Protein AF-0000000075629561 (afdb_homodimer)

Foldseek 3Di:
DDKDKDKDKDFDDDQKFKDFCQVVVLVVLVVVPFAWFKKKKFFPDLLKAKDKFAPDPVVRVVVRVVLCVVQVLPDPDPCVVVPSQSSSNVSCVVRHGMDMFIHHRSDTPDDPRITMMIIRNGDRDMTMMMMMTDHD/DDKDKDKDKDFDDDQKFKDFCQVVVLVVLVVVPFAWWKKKKFFPDLLKAKDKFAPDPVVRVVVSVVLCVVQVLPDPDPCCVVPSRSSSNVSCVVRHGMDMFIHHRSDTPDDDRITMMIIRNGDRDIGMMMMMIDHD

Secondary structure (DSSP, 8-state):
-EEEEEEEEEE--SSSEEEE-HHHHHHHHHHHT--SEEEEEE---SSEEEEEEE--HHHHHHHHHHHHHHH-TTS--GGGGT-TTHHHHHHHHHH-SEEEEEEETTEE---TTEEEEEEESS-S-EEEEEEEEEE-/-EEEEEEEEEE--SSSEEEE-HHHHHHHHHHHT--SEEEEEE---SSEEEEEEE--HHHHHHHHHHHHHHH-TTS--GGGGT-TTHHHHHHHHHH-SEEEEEEETTEE---TTEEEEEEESS-S-EEEEEEEEEE-

InterPro domains:
  IPR001602 UPF0047 protein YjbQ-like [PF01894] (20-130)
  IPR001602 UPF0047 protein YjbQ-like [PIRSF004681] (4-135)
  IPR001602 UPF0047 protein YjbQ-like [PS01314] (98-116)
  IPR001602 UPF0047 protein YjbQ-like [PTHR30615] (9-125)
  IPR001602 UPF0047 protein YjbQ-like [TIGR00149] (8-135)
  IPR035917 YjbQ-like superfamily [G3DSA:2.60.120.460] (1-136)
  IPR035917 YjbQ-like superfamily [SSF111038] (1-133)

Radius of gyration: 18.56 Å; Cα contacts (8 Å, |Δi|>4): 640; chains: 2; bounding box: 45×51×41 Å

Solvent-accessible surface area (backbone atoms only — not comparable to full-atom values): 14037 Å² total; per-residue (Å²): 116,47,78,48,76,51,72,50,76,47,79,51,84,38,39,63,41,65,43,79,46,41,66,62,54,52,55,52,48,64,73,70,65,42,33,39,36,39,34,38,46,35,32,91,47,68,35,27,24,35,41,66,28,54,84,44,72,44,43,40,51,35,53,48,50,50,48,45,68,73,38,34,68,87,49,95,48,72,56,41,79,80,40,84,50,45,24,14,38,50,43,16,69,56,45,22,34,50,49,73,43,50,26,52,83,53,33,75,63,61,24,95,60,44,35,40,32,40,37,39,40,67,36,55,44,82,42,59,38,38,37,39,37,42,26,73,117,47,71,48,76,51,70,50,77,46,78,50,84,39,39,64,41,68,43,79,45,41,68,63,54,52,54,52,47,63,74,69,65,44,34,45,35,40,34,37,45,34,32,48,46,37,34,27,24,34,47,77,40,60,84,44,71,69,57,41,52,48,53,47,50,51,49,46,69,71,40,35,72,86,49,95,45,57,27,40,80,81,41,84,50,43,24,15,37,51,45,15,42,50,64,23,35,45,49,77,42,49,26,53,83,54,32,75,71,60,57,93,59,48,34,40,31,40,38,40,39,66,34,56,43,81,41,61,40,39,37,39,37,44,28,72

Organism: Aeropyrum pernix (strain ATCC 700893 / DSM 11879 / JCM 9820 / NBRC 100138 / K1) (NCBI:txid272557)

Sequence (272 aa):
MKVETGSFTVKTERRLQVLDVTGKVEEWLSTVGGVNGLLVVYVPHTTAAVAVNEAEPRLMEDIVEFIRELTKPGGPWKHNLVDVNAHAHLGNTIIGDSRVIPVVGGRLSLGTWQRILFVEMDGPRERTVNLLYLGEMKVETGSFTVKTERRLQVLDVTGKVEEWLSTVGGVNGLLVVYVPHTTAAVAVNEAEPRLMEDIVEFIRELTKPGGPWKHNLVDVNAHAHLGNTIIGDSRVIPVVGGRLSLGTWQRILFVEMDGPRERTVNLLYLGE

pLDDT: mean 97.52, std 1.98, range [83.44, 98.94]

Structure (mmCIF, N/CA/C/O backbone):
data_AF-0000000075629561-model_v1
#
loop_
_entity.id
_entity.type
_entity.pdbx_description
1 polymer 'YjbQ family protein'
#
loop_
_atom_site.group_PDB
_atom_site.id
_atom_site.type_symbol
_atom_site.label_atom_id
_atom_site.label_alt_id
_atom_site.label_comp_id
_atom_site.label_asym_id
_atom_site.label_entity_id
_atom_site.label_seq_id
_atom_site.pdbx_PDB_ins_code
_atom_site.Cartn_x
_atom_site.Cartn_y
_atom_site.Cartn_z
_atom_site.occupancy
_atom_site.B_iso_or_equiv
_atom_site.auth_seq_id
_atom_site.auth_comp_id
_atom_site.auth_asym_id
_atom_site.auth_atom_id
_atom_site.pdbx_PDB_model_num
ATOM 1 N N . MET A 1 1 ? -8.461 21.359 12.234 1 84.69 1 MET A N 1
ATOM 2 C CA . MET A 1 1 ? -8.297 20 11.719 1 84.69 1 MET A CA 1
ATOM 3 C C . MET A 1 1 ? -9.539 19.156 12 1 84.69 1 MET A C 1
ATOM 5 O O . MET A 1 1 ? -10.062 19.172 13.109 1 84.69 1 MET A O 1
ATOM 9 N N . LYS A 1 2 ? -10.078 18.641 11.047 1 91.56 2 LYS A N 1
ATOM 10 C CA . LYS A 1 2 ? -11.305 17.891 11.242 1 91.56 2 LYS A CA 1
ATOM 11 C C . LYS A 1 2 ? -11.062 16.391 11.086 1 91.56 2 LYS A C 1
ATOM 13 O O . LYS A 1 2 ? -10.102 15.977 10.438 1 91.56 2 LYS A O 1
ATOM 18 N N . VAL A 1 3 ? -11.93 15.727 11.781 1 96.31 3 VAL A N 1
ATOM 19 C CA . VAL A 1 3 ? -12.023 14.273 11.695 1 96.31 3 VAL A CA 1
ATOM 20 C C . VAL A 1 3 ? -13.43 13.867 11.25 1 96.31 3 VAL A C 1
ATOM 22 O O . VAL A 1 3 ? -14.422 14.258 11.883 1 96.31 3 VAL A O 1
ATOM 25 N N . GLU A 1 4 ? -13.484 13.164 10.109 1 98.19 4 GLU A N 1
ATOM 26 C CA . GLU A 1 4 ? -14.758 12.664 9.594 1 98.19 4 GLU A CA 1
ATOM 27 C C . GLU A 1 4 ? -14.711 11.156 9.359 1 98.19 4 GLU A C 1
ATOM 29 O O . GLU A 1 4 ? -13.703 10.633 8.875 1 98.19 4 GLU A O 1
ATOM 34 N N . THR A 1 5 ? -15.805 10.477 9.664 1 98.56 5 THR A N 1
ATOM 35 C CA . THR A 1 5 ? -15.875 9.039 9.453 1 98.56 5 THR A CA 1
ATOM 36 C C . THR A 1 5 ? -17.062 8.68 8.555 1 98.56 5 THR A C 1
ATOM 38 O O . THR A 1 5 ? -18.062 9.391 8.531 1 98.56 5 THR A O 1
ATOM 41 N N . GLY A 1 6 ? -16.859 7.629 7.754 1 98.5 6 GLY A N 1
ATOM 42 C CA . GLY A 1 6 ? -17.891 7.078 6.887 1 98.5 6 GLY A CA 1
ATOM 43 C C . GLY A 1 6 ? -17.688 5.605 6.578 1 98.5 6 GLY A C 1
ATOM 44 O O . GLY A 1 6 ? -16.781 4.977 7.109 1 98.5 6 GLY A O 1
ATOM 45 N N . SER A 1 7 ? -18.609 5.07 5.816 1 98.69 7 SER A N 1
ATOM 46 C CA . SER A 1 7 ? -18.516 3.672 5.41 1 98.69 7 SER A CA 1
ATOM 47 C C . SER A 1 7 ? -19.391 3.389 4.195 1 98.69 7 SER A C 1
ATOM 49 O O . SER A 1 7 ? -20.266 4.188 3.852 1 98.69 7 SER A O 1
ATOM 51 N N . PHE A 1 8 ? -19.047 2.307 3.541 1 98.69 8 PHE A N 1
ATOM 52 C CA . PHE A 1 8 ? -19.922 1.784 2.494 1 98.69 8 PHE A CA 1
ATOM 53 C C . PHE A 1 8 ? -19.828 0.265 2.418 1 98.69 8 PHE A C 1
ATOM 55 O O . PHE A 1 8 ? -18.938 -0.337 3.02 1 98.69 8 PHE A O 1
ATOM 62 N N . THR A 1 9 ? -20.766 -0.321 1.68 1 98.75 9 THR A N 1
ATOM 63 C CA . THR A 1 9 ? -20.812 -1.771 1.527 1 98.75 9 THR A CA 1
ATOM 64 C C . THR A 1 9 ? -20.266 -2.191 0.167 1 98.75 9 THR A C 1
ATOM 66 O O . THR A 1 9 ? -20.344 -1.428 -0.799 1 98.75 9 THR A O 1
ATOM 69 N N . VAL A 1 10 ? -19.672 -3.346 0.141 1 98.69 10 VAL A N 1
ATOM 70 C CA . VAL A 1 10 ? -19.203 -3.992 -1.079 1 98.69 10 VAL A CA 1
ATOM 71 C C . VAL A 1 10 ? -19.781 -5.402 -1.177 1 98.69 10 VAL A C 1
ATOM 73 O O . VAL A 1 10 ? -19.578 -6.23 -0.287 1 98.69 10 VAL A O 1
ATOM 76 N N . LYS A 1 11 ? -20.5 -5.68 -2.195 1 98.69 11 LYS A N 1
ATOM 77 C CA . LYS A 1 11 ? -21.016 -7.023 -2.439 1 98.69 11 LYS A CA 1
ATOM 78 C C . LYS A 1 11 ? -20.109 -7.793 -3.402 1 98.69 11 LYS A C 1
ATOM 80 O O . LYS A 1 11 ? -19.812 -7.312 -4.496 1 98.69 11 LYS A O 1
ATOM 85 N N . THR A 1 12 ? -19.688 -8.922 -2.943 1 98.69 12 THR A N 1
ATOM 86 C CA . THR A 1 12 ? -18.828 -9.75 -3.791 1 98.69 12 THR A CA 1
ATOM 87 C C . THR A 1 12 ? -19.594 -10.969 -4.297 1 98.69 12 THR A C 1
ATOM 89 O O . THR A 1 12 ? -20.625 -11.336 -3.746 1 98.69 12 THR A O 1
ATOM 92 N N . GLU A 1 13 ? -19.016 -11.648 -5.371 1 98.5 13 GLU A N 1
ATOM 93 C CA . GLU A 1 13 ? -19.75 -12.703 -6.055 1 98.5 13 GLU A CA 1
ATOM 94 C C . GLU A 1 13 ? -18.938 -13.992 -6.137 1 98.5 13 GLU A C 1
ATOM 96 O O . GLU A 1 13 ? -19.469 -15.039 -6.523 1 98.5 13 GLU A O 1
ATOM 101 N N . ARG A 1 14 ? -17.703 -13.953 -5.863 1 98.25 14 ARG A N 1
ATOM 102 C CA . ARG A 1 14 ? -16.781 -15.086 -5.957 1 98.25 14 ARG A CA 1
ATOM 103 C C . ARG A 1 14 ? -15.961 -15.234 -4.68 1 98.25 14 ARG A C 1
ATOM 105 O O . ARG A 1 14 ? -15.844 -14.289 -3.895 1 98.25 14 ARG A O 1
ATOM 112 N N . ARG A 1 15 ? -15.438 -16.422 -4.453 1 97.75 15 ARG A N 1
ATOM 113 C CA . ARG A 1 15 ? -14.641 -16.703 -3.266 1 97.75 15 ARG A CA 1
ATOM 114 C C . ARG A 1 15 ? -13.414 -15.797 -3.203 1 97.75 15 ARG A C 1
ATOM 116 O O . ARG A 1 15 ? -13.102 -15.242 -2.15 1 97.75 15 ARG A O 1
ATOM 123 N N . LEU A 1 16 ? -12.711 -15.773 -4.305 1 98.56 16 LEU A N 1
ATOM 124 C CA . LEU A 1 16 ? -11.609 -14.828 -4.5 1 98.56 16 LEU A CA 1
ATOM 125 C C . LEU A 1 16 ? -11.945 -13.828 -5.602 1 98.56 16 LEU A C 1
ATOM 127 O O . LEU A 1 16 ? -12.266 -14.219 -6.727 1 98.56 16 LEU A O 1
ATOM 131 N N . GLN A 1 17 ? -11.875 -12.539 -5.234 1 98.62 17 GLN A N 1
ATOM 132 C CA . GLN A 1 17 ? -12.289 -11.5 -6.168 1 98.62 17 GLN A CA 1
ATOM 133 C C . GLN A 1 17 ? -11.656 -10.156 -5.816 1 98.62 17 GLN A C 1
ATOM 135 O O . GLN A 1 17 ? -11.555 -9.805 -4.637 1 98.62 17 GLN A O 1
ATOM 140 N N . VAL A 1 18 ? -11.203 -9.422 -6.852 1 98.88 18 VAL A N 1
ATOM 141 C CA . VAL A 1 18 ? -10.703 -8.062 -6.68 1 98.88 18 VAL A CA 1
ATOM 142 C C . VAL A 1 18 ? -11.68 -7.066 -7.305 1 98.88 18 VAL A C 1
ATOM 144 O O . VAL A 1 18 ? -12.125 -7.254 -8.438 1 98.88 18 VAL A O 1
ATOM 147 N N . LEU A 1 19 ? -12.047 -6.02 -6.539 1 98.88 19 LEU A N 1
ATOM 148 C CA . LEU A 1 19 ? -12.992 -5.008 -7.004 1 98.88 19 LEU A CA 1
ATOM 149 C C . LEU A 1 19 ? -12.398 -3.609 -6.863 1 98.88 19 LEU A C 1
ATOM 151 O O . LEU A 1 19 ? -11.773 -3.295 -5.848 1 98.88 19 LEU A O 1
ATOM 155 N N . ASP A 1 20 ? -12.625 -2.793 -7.871 1 98.88 20 ASP A N 1
ATOM 156 C CA . ASP A 1 20 ? -12.258 -1.38 -7.82 1 98.88 20 ASP A CA 1
ATOM 157 C C . ASP A 1 20 ? -13.312 -0.569 -7.07 1 98.88 20 ASP A C 1
ATOM 159 O O . ASP A 1 20 ? -14.445 -0.424 -7.539 1 98.88 20 ASP A O 1
ATOM 163 N N . VAL A 1 21 ? -12.867 0.005 -5.938 1 98.88 21 VAL A N 1
ATOM 164 C CA . VAL A 1 21 ? -13.844 0.733 -5.133 1 98.88 21 VAL A CA 1
ATOM 165 C C . VAL A 1 21 ? -13.469 2.213 -5.082 1 98.88 21 VAL A C 1
ATOM 167 O O . VAL A 1 21 ? -13.953 2.951 -4.219 1 98.88 21 VAL A O 1
ATOM 170 N N . THR A 1 22 ? -12.625 2.65 -5.918 1 98.81 22 THR A N 1
ATOM 171 C CA . THR A 1 22 ? -12.125 4.02 -5.945 1 98.81 22 THR A CA 1
ATOM 172 C C . THR A 1 22 ? -13.281 5.016 -6.027 1 98.81 22 THR A C 1
ATOM 174 O O . THR A 1 22 ? -13.297 6.016 -5.305 1 98.81 22 THR A O 1
ATOM 177 N N . GLY A 1 23 ? -14.195 4.762 -6.906 1 98.69 23 GLY A N 1
ATOM 178 C CA . GLY A 1 23 ? -15.32 5.664 -7.09 1 98.69 23 GLY A CA 1
ATOM 179 C C . GLY A 1 23 ? -16.094 5.906 -5.809 1 98.69 23 GLY A C 1
ATOM 180 O O . GLY A 1 23 ? -16.484 7.043 -5.516 1 98.69 23 GLY A O 1
ATOM 181 N N . LYS A 1 24 ? -16.359 4.859 -5.07 1 98.75 24 LYS A N 1
ATOM 182 C CA . LYS A 1 24 ? -17.094 4.977 -3.814 1 98.75 24 LYS A CA 1
ATOM 183 C C . LYS A 1 24 ? -16.328 5.812 -2.799 1 98.75 24 LYS A C 1
ATOM 185 O O . LYS A 1 24 ? -16.922 6.617 -2.072 1 98.75 24 LYS A O 1
ATOM 190 N N . VAL A 1 25 ? -15.055 5.625 -2.719 1 98.75 25 VAL A N 1
ATOM 191 C CA . VAL A 1 25 ? -14.203 6.375 -1.798 1 98.75 25 VAL A CA 1
ATOM 192 C C . VAL A 1 25 ? -14.219 7.855 -2.172 1 98.75 25 VAL A C 1
ATOM 194 O O . VAL A 1 25 ? -14.375 8.719 -1.308 1 98.75 25 VAL A O 1
ATOM 197 N N . GLU A 1 26 ? -14.047 8.117 -3.48 1 98.5 26 GLU A N 1
ATOM 198 C CA . GLU A 1 26 ? -14.031 9.492 -3.963 1 98.5 26 GLU A CA 1
ATOM 199 C C . GLU A 1 26 ? -15.375 10.18 -3.725 1 98.5 26 GLU A C 1
ATOM 201 O O . GLU A 1 26 ? -15.422 11.367 -3.404 1 98.5 26 GLU A O 1
ATOM 206 N N . GLU A 1 27 ? -16.438 9.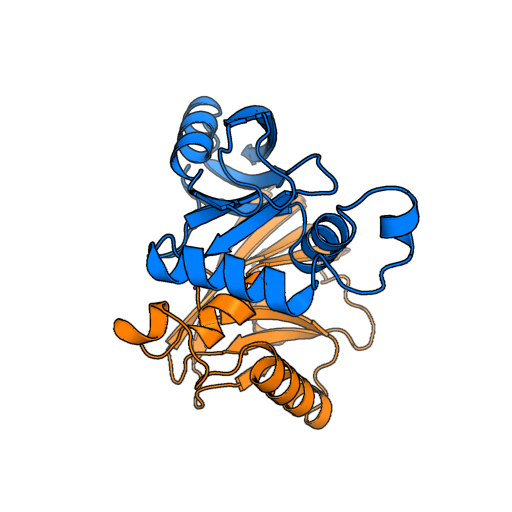461 -3.945 1 98.19 27 GLU A N 1
ATOM 207 C CA . GLU A 1 27 ? -17.766 10 -3.693 1 98.19 27 GLU A CA 1
ATOM 208 C C . GLU A 1 27 ? -17.906 10.453 -2.242 1 98.19 27 GLU A C 1
ATOM 210 O O . GLU A 1 27 ? -18.391 11.555 -1.977 1 98.19 27 GLU A O 1
ATOM 215 N N . TRP A 1 28 ? -17.531 9.656 -1.32 1 98.25 28 TRP A N 1
ATOM 216 C CA . TRP A 1 28 ? -17.625 10.016 0.089 1 98.25 28 TRP A CA 1
ATOM 217 C C . TRP A 1 28 ? -16.734 11.219 0.407 1 98.25 28 TRP A C 1
ATOM 219 O O . TRP A 1 28 ? -17.141 12.133 1.121 1 98.25 28 TRP A O 1
ATOM 229 N N . LEU A 1 29 ? -15.5 11.203 -0.076 1 97.88 29 LEU A N 1
ATOM 230 C CA . LEU A 1 29 ? -14.57 12.297 0.186 1 97.88 29 LEU A CA 1
ATOM 231 C C . LEU A 1 29 ? -15.172 13.633 -0.253 1 97.88 29 LEU A C 1
ATOM 233 O O . LEU A 1 29 ? -14.969 14.648 0.406 1 97.88 29 LEU A O 1
ATOM 237 N N . SER A 1 30 ? -15.859 13.617 -1.347 1 97.25 30 SER A N 1
ATOM 238 C CA . SER A 1 30 ? -16.469 14.828 -1.869 1 97.25 30 SER A CA 1
ATOM 239 C C . SER A 1 30 ? -17.5 15.398 -0.891 1 97.25 30 SER A C 1
ATOM 241 O O . SER A 1 30 ? -17.719 16.609 -0.85 1 97.25 30 SER A O 1
ATOM 243 N N . THR A 1 31 ? -18.109 14.586 -0.071 1 97.38 31 THR A N 1
ATOM 244 C CA . THR A 1 31 ? -19.094 15.031 0.909 1 97.38 31 THR A CA 1
ATOM 245 C C . THR A 1 31 ? -18.391 15.625 2.137 1 97.38 31 THR A C 1
ATOM 247 O O . THR A 1 31 ? -18.984 16.438 2.85 1 97.38 31 THR A O 1
ATOM 250 N N . VAL A 1 32 ? -17.266 15.188 2.447 1 94.94 32 VAL A N 1
ATOM 251 C CA . VAL A 1 32 ? -16.484 15.633 3.604 1 94.94 32 VAL A CA 1
ATOM 252 C C . VAL A 1 32 ? -16.016 17.062 3.391 1 94.94 32 VAL A C 1
ATOM 254 O O . VAL A 1 32 ? -16.016 17.875 4.324 1 94.94 32 VAL A O 1
ATOM 257 N N . GLY A 1 33 ? -15.578 17.359 2.133 1 92.12 33 GLY A N 1
ATOM 258 C CA . GLY A 1 33 ? -15.047 18.672 1.819 1 92.12 33 GLY A CA 1
ATOM 259 C C . GLY A 1 33 ? -13.656 18.906 2.373 1 92.12 33 GLY A C 1
ATOM 260 O O . GLY A 1 33 ? -13.312 20.031 2.744 1 92.12 33 GLY A O 1
ATOM 261 N N . GLY A 1 34 ? -12.969 17.891 2.623 1 90.81 34 GLY A N 1
ATOM 262 C CA . GLY A 1 34 ? -11.594 18.031 3.068 1 90.81 34 GLY A CA 1
ATOM 263 C C . GLY A 1 34 ? -10.664 18.547 1.985 1 90.81 34 GLY A C 1
ATOM 264 O O . GLY A 1 34 ? -10.836 18.234 0.808 1 90.81 34 GLY A O 1
ATOM 265 N N . VAL A 1 35 ? -9.617 19.328 2.406 1 95 35 VAL A N 1
ATOM 266 C CA . VAL A 1 35 ? -8.703 19.938 1.436 1 95 35 VAL A CA 1
ATOM 267 C C . VAL A 1 35 ? -7.355 19.234 1.483 1 95 35 VAL A C 1
ATOM 269 O O . VAL A 1 35 ? -6.98 18.531 0.542 1 95 35 VAL A O 1
ATOM 272 N N . ASN A 1 36 ? -6.609 19.375 2.551 1 97.19 36 ASN A N 1
ATOM 273 C CA . ASN A 1 36 ? -5.348 18.672 2.768 1 97.19 36 ASN A CA 1
ATOM 274 C C . ASN A 1 36 ? -5.398 17.797 4.016 1 97.19 36 ASN A C 1
ATOM 276 O O . ASN A 1 36 ? -5.879 18.234 5.066 1 97.19 36 ASN A O 1
ATOM 280 N N . GLY A 1 37 ? -5.023 16.531 3.863 1 97.56 37 GLY A N 1
ATOM 281 C CA . GLY A 1 37 ? -5.043 15.625 4.992 1 97.56 37 GLY A CA 1
ATOM 282 C C . GLY A 1 37 ? -4.754 14.188 4.602 1 97.56 37 GLY A C 1
ATOM 283 O O . GLY A 1 37 ? -4.031 13.93 3.637 1 97.56 37 GLY A O 1
ATOM 284 N N . LEU A 1 38 ? -5.168 13.312 5.465 1 97.94 38 LEU A N 1
ATOM 285 C CA . LEU A 1 38 ? -5 11.875 5.281 1 97.94 38 LEU A CA 1
ATOM 286 C C . LEU A 1 38 ? -6.352 11.172 5.23 1 97.94 38 LEU A C 1
ATOM 288 O O . LEU A 1 38 ? -7.254 11.5 6 1 97.94 38 LEU A O 1
ATOM 292 N N . LEU A 1 39 ? -6.434 10.266 4.297 1 98.44 39 LEU A N 1
ATOM 293 C CA . LEU A 1 39 ? -7.582 9.367 4.246 1 98.44 39 LEU A CA 1
ATOM 294 C C . LEU A 1 39 ? -7.168 7.938 4.586 1 98.44 39 LEU A C 1
ATOM 296 O O . LEU A 1 39 ? -6.25 7.391 3.965 1 98.44 39 LEU A O 1
ATOM 300 N N . VAL A 1 40 ? -7.77 7.375 5.543 1 98.69 40 VAL A N 1
ATOM 301 C CA . VAL A 1 40 ? -7.594 5.969 5.879 1 98.69 40 VAL A CA 1
ATOM 302 C C . VAL A 1 40 ? -8.734 5.148 5.281 1 98.69 40 VAL A C 1
ATOM 304 O O . VAL A 1 40 ? -9.906 5.438 5.52 1 98.69 40 VAL A O 1
ATOM 307 N N . VAL A 1 41 ? -8.398 4.211 4.453 1 98.81 41 VAL A N 1
ATOM 308 C CA . VAL A 1 41 ? -9.312 3.172 3.998 1 98.81 41 VAL A CA 1
ATOM 309 C C . VAL A 1 41 ? -9.102 1.899 4.812 1 98.81 41 VAL A C 1
ATOM 311 O O . VAL A 1 41 ? -8.008 1.333 4.816 1 98.81 41 VAL A O 1
ATOM 314 N N . TYR A 1 42 ? -10.156 1.429 5.5 1 98.75 42 TYR A N 1
ATOM 315 C CA . TYR A 1 42 ? -10.016 0.336 6.457 1 98.75 42 TYR A CA 1
ATOM 316 C C . TYR A 1 42 ? -11.047 -0.756 6.195 1 98.75 42 TYR A C 1
ATOM 318 O O . TYR A 1 42 ? -12.242 -0.474 6.066 1 98.75 42 TYR A O 1
ATOM 326 N N . VAL A 1 43 ? -10.594 -1.965 6.117 1 98.69 43 VAL A N 1
ATOM 327 C CA . VAL A 1 43 ? -11.438 -3.143 5.922 1 98.69 43 VAL A CA 1
ATOM 328 C C . VAL A 1 43 ? -11.555 -3.918 7.23 1 98.69 43 VAL A C 1
ATOM 330 O O . VAL A 1 43 ? -10.648 -4.68 7.594 1 98.69 43 VAL A O 1
ATOM 333 N N . PRO A 1 44 ? -12.75 -3.811 7.918 1 98.62 44 PRO A N 1
ATOM 334 C CA . PRO A 1 44 ? -12.883 -4.441 9.234 1 98.62 44 PRO A CA 1
ATOM 335 C C . PRO A 1 44 ? -13.234 -5.926 9.141 1 98.62 44 PRO A C 1
ATOM 337 O O . PRO A 1 44 ? -14.164 -6.383 9.805 1 98.62 44 PRO A O 1
ATOM 340 N N . HIS A 1 45 ? -12.5 -6.645 8.391 1 98.56 45 HIS A N 1
ATOM 341 C CA . HIS A 1 45 ? -12.664 -8.078 8.188 1 98.56 45 HIS A CA 1
ATOM 342 C C . HIS A 1 45 ? -11.328 -8.805 8.273 1 98.56 45 HIS A C 1
ATOM 344 O O . HIS A 1 45 ? -10.297 -8.258 7.887 1 98.56 45 HIS A O 1
ATOM 350 N N . THR A 1 46 ? -11.344 -10.055 8.734 1 98.38 46 THR A N 1
ATOM 351 C CA . THR A 1 46 ? -10.117 -10.828 8.875 1 98.38 46 THR A CA 1
ATOM 352 C C . THR A 1 46 ? -9.852 -11.656 7.617 1 98.38 46 THR A C 1
ATOM 354 O O . THR A 1 46 ? -8.781 -12.258 7.477 1 98.38 46 THR A O 1
ATOM 357 N N . THR A 1 47 ? -10.828 -11.68 6.645 1 98.44 47 THR A N 1
ATOM 358 C CA . THR A 1 47 ? -10.68 -12.523 5.465 1 98.44 47 THR A CA 1
ATOM 359 C C . THR A 1 47 ? -10.789 -11.688 4.188 1 98.44 47 THR A C 1
ATOM 361 O O . THR A 1 47 ? -11.07 -12.227 3.115 1 98.44 47 THR A O 1
ATOM 364 N N . ALA A 1 48 ? -10.664 -10.352 4.289 1 98.81 48 ALA A N 1
ATOM 365 C CA . ALA A 1 48 ? -10.57 -9.414 3.176 1 98.81 48 ALA A CA 1
ATOM 366 C C . ALA A 1 48 ? -9.461 -8.391 3.416 1 98.81 48 ALA A C 1
ATOM 368 O O . ALA A 1 48 ? -8.953 -8.273 4.531 1 98.81 48 ALA A O 1
ATOM 369 N N . ALA A 1 49 ? -9.117 -7.754 2.363 1 98.75 49 ALA A N 1
ATOM 370 C CA . ALA A 1 49 ? -8.016 -6.797 2.432 1 98.75 49 ALA A CA 1
ATOM 371 C C . ALA A 1 49 ? -8.242 -5.625 1.48 1 98.75 49 ALA A C 1
ATOM 373 O O . ALA A 1 49 ? -9.273 -5.559 0.807 1 98.75 49 ALA A O 1
ATOM 374 N N . VAL A 1 50 ? -7.344 -4.652 1.495 1 98.81 50 VAL A N 1
ATOM 375 C CA . VAL A 1 50 ? -7.355 -3.508 0.59 1 98.81 50 VAL A CA 1
ATOM 376 C C . VAL A 1 50 ? -5.938 -3.217 0.103 1 98.81 50 VAL A C 1
ATOM 378 O O . VAL A 1 50 ? -4.98 -3.301 0.875 1 98.81 50 VAL A O 1
ATOM 381 N N . ALA A 1 51 ? -5.836 -2.938 -1.166 1 98.69 51 ALA A N 1
ATOM 382 C CA . ALA A 1 51 ? -4.57 -2.584 -1.81 1 98.69 51 ALA A CA 1
ATOM 383 C C . ALA A 1 51 ? -4.75 -1.4 -2.754 1 98.69 51 ALA A C 1
ATOM 385 O O . ALA A 1 51 ? -5.875 -1.056 -3.123 1 98.69 51 ALA A O 1
ATOM 386 N N . VAL A 1 52 ? -3.621 -0.662 -3.053 1 98.75 52 VAL A N 1
ATOM 387 C CA . VAL A 1 52 ? -3.6 0.378 -4.074 1 98.75 52 VAL A CA 1
ATOM 388 C C . VAL A 1 52 ? -2.73 -0.069 -5.25 1 98.75 52 VAL A C 1
ATOM 390 O O . VAL A 1 52 ? -1.53 -0.306 -5.086 1 98.75 52 VAL A O 1
ATOM 393 N N . ASN A 1 53 ? -3.334 -0.269 -6.363 1 98.5 53 ASN A N 1
ATOM 394 C CA . ASN A 1 53 ? -2.688 -0.777 -7.57 1 98.5 53 ASN A CA 1
ATOM 395 C C . ASN A 1 53 ? -3.496 -0.447 -8.82 1 98.5 53 ASN A C 1
ATOM 397 O O . ASN A 1 53 ? -4.324 0.467 -8.805 1 98.5 53 ASN A O 1
ATOM 401 N N . GLU A 1 54 ? -3.127 -1.017 -9.93 1 98.31 54 GLU A N 1
ATOM 402 C CA . GLU A 1 54 ? -3.818 -0.764 -11.188 1 98.31 54 GLU A CA 1
ATOM 403 C C . GLU A 1 54 ? -5.043 -1.662 -11.336 1 98.31 54 GLU A C 1
ATOM 405 O O . GLU A 1 54 ? -4.988 -2.852 -11.016 1 98.31 54 GLU A O 1
ATOM 410 N N . ALA A 1 55 ? -6.141 -1.062 -11.797 1 97.94 55 ALA A N 1
ATOM 411 C CA . ALA A 1 55 ? -7.359 -1.842 -12 1 97.94 55 ALA A CA 1
ATOM 412 C C . ALA A 1 55 ? -7.457 -2.342 -13.438 1 97.94 55 ALA A C 1
ATOM 414 O O . ALA A 1 55 ? -8.469 -2.123 -14.109 1 97.94 55 ALA A O 1
ATOM 415 N N . GLU A 1 56 ? -6.469 -2.955 -13.914 1 98 56 GLU A N 1
ATOM 416 C CA . GLU A 1 56 ? -6.477 -3.645 -15.203 1 98 56 GLU A CA 1
ATOM 417 C C . GLU A 1 56 ? -6.957 -5.086 -15.055 1 98 56 GLU A C 1
ATOM 419 O O . GLU A 1 56 ? -6.457 -5.828 -14.203 1 98 56 GLU A O 1
ATOM 424 N N . PRO A 1 57 ? -8.016 -5.523 -15.82 1 97.81 57 PRO A N 1
ATOM 425 C CA . PRO A 1 57 ? -8.719 -6.785 -15.578 1 97.81 57 PRO A CA 1
ATOM 426 C C . PRO A 1 57 ? -7.766 -7.98 -15.508 1 97.81 57 PRO A C 1
ATOM 428 O O . PRO A 1 57 ? -7.934 -8.859 -14.656 1 97.81 57 PRO A O 1
ATOM 431 N N . ARG A 1 58 ? -6.816 -8.094 -16.312 1 98.12 58 ARG A N 1
ATOM 432 C CA . ARG A 1 58 ? -5.875 -9.203 -16.297 1 98.12 58 ARG A CA 1
ATOM 433 C C . ARG A 1 58 ? -5.004 -9.164 -15.039 1 98.12 58 ARG A C 1
ATOM 435 O O . ARG A 1 58 ? -4.691 -10.203 -14.461 1 98.12 58 ARG A O 1
ATOM 442 N N . LEU A 1 59 ? -4.578 -7.945 -14.68 1 98.38 59 LEU A N 1
ATOM 443 C CA . LEU A 1 59 ? -3.791 -7.789 -13.461 1 98.38 59 LEU A CA 1
ATOM 444 C C . LEU A 1 59 ? -4.605 -8.18 -12.234 1 98.38 59 LEU A C 1
ATOM 446 O O . LEU A 1 59 ? -4.086 -8.82 -11.32 1 98.38 59 LEU A O 1
ATOM 450 N N . MET A 1 60 ? -5.844 -7.781 -12.242 1 98.31 60 MET A N 1
ATOM 451 C CA . MET A 1 60 ? -6.715 -8.141 -11.125 1 98.31 60 MET A CA 1
ATOM 452 C C . MET A 1 60 ? -6.852 -9.656 -11.008 1 98.31 60 MET A C 1
ATOM 454 O O . MET A 1 60 ? -6.875 -10.203 -9.906 1 98.31 60 MET A O 1
ATOM 458 N N . GLU A 1 61 ? -6.949 -10.359 -12.086 1 98.06 61 GLU A N 1
ATOM 459 C CA . GLU A 1 61 ? -6.938 -11.812 -12.078 1 98.06 61 GLU A CA 1
ATOM 460 C C . GLU A 1 61 ? -5.605 -12.352 -11.57 1 98.06 61 GLU A C 1
ATOM 462 O O . GLU A 1 61 ? -5.566 -13.359 -10.852 1 98.06 61 GLU A O 1
ATOM 467 N N . ASP A 1 62 ? -4.535 -11.711 -11.984 1 98.56 62 ASP A N 1
ATOM 468 C CA . ASP A 1 62 ? -3.213 -12.133 -11.531 1 98.56 62 ASP A CA 1
ATOM 469 C C . ASP A 1 62 ? -3.078 -11.992 -10.023 1 98.56 62 ASP A C 1
ATOM 471 O O . ASP A 1 62 ? -2.432 -12.812 -9.367 1 98.56 62 ASP A O 1
ATOM 475 N N . ILE A 1 63 ? -3.598 -10.914 -9.445 1 98.5 63 ILE A N 1
ATOM 476 C CA . ILE A 1 63 ? -3.568 -10.719 -7.996 1 98.5 63 ILE A CA 1
ATOM 477 C C . ILE A 1 63 ? -4.277 -11.891 -7.309 1 98.5 63 ILE A C 1
ATOM 479 O O . ILE A 1 63 ? -3.777 -12.43 -6.32 1 98.5 63 ILE A O 1
ATOM 483 N N . VAL A 1 64 ? -5.391 -12.336 -7.844 1 98.31 64 VAL A N 1
ATOM 484 C CA . VAL A 1 64 ? -6.133 -13.469 -7.305 1 98.31 64 VAL A CA 1
ATOM 485 C C . VAL A 1 64 ? -5.273 -14.727 -7.363 1 98.31 64 VAL A C 1
ATOM 487 O O . VAL A 1 64 ? -5.137 -15.438 -6.363 1 98.31 64 VAL A O 1
ATOM 490 N N . GLU A 1 65 ? -4.719 -14.961 -8.484 1 97.94 65 GLU A N 1
ATOM 491 C CA . GLU A 1 65 ? -3.896 -16.156 -8.656 1 97.94 65 GLU A CA 1
ATOM 492 C C . GLU A 1 65 ? -2.676 -16.125 -7.742 1 97.94 65 GLU A C 1
ATOM 494 O O . GLU A 1 65 ? -2.291 -17.141 -7.172 1 97.94 65 GLU A O 1
ATOM 499 N N . PHE A 1 66 ? -2.105 -15.023 -7.668 1 97.94 66 PHE A N 1
ATOM 500 C CA . PHE A 1 66 ? -0.943 -14.836 -6.809 1 97.94 66 PHE A CA 1
ATOM 501 C C . PHE A 1 66 ? -1.284 -15.148 -5.355 1 97.94 66 PHE A C 1
ATOM 503 O O . PHE A 1 66 ? -0.532 -15.852 -4.676 1 97.94 66 PHE A O 1
ATOM 510 N N . ILE A 1 67 ? -2.416 -14.625 -4.852 1 97.31 67 ILE A N 1
ATOM 511 C CA . ILE A 1 67 ? -2.891 -14.891 -3.5 1 97.31 67 ILE A CA 1
ATOM 512 C C . ILE A 1 67 ? -3.139 -16.391 -3.322 1 97.31 67 ILE A C 1
ATOM 514 O O . ILE A 1 67 ? -2.756 -16.969 -2.305 1 97.31 67 ILE A O 1
ATOM 518 N N . ARG A 1 68 ? -3.721 -17 -4.266 1 97.31 68 ARG A N 1
ATOM 519 C CA . ARG A 1 68 ? -3.994 -18.438 -4.211 1 97.31 68 ARG A CA 1
ATOM 520 C C . ARG A 1 68 ? -2.703 -19.234 -4.062 1 97.31 68 ARG A C 1
ATOM 522 O O . ARG A 1 68 ? -2.623 -20.141 -3.236 1 97.31 68 ARG A O 1
ATOM 529 N N . GLU A 1 69 ? -1.776 -18.844 -4.863 1 96.19 69 GLU A N 1
ATOM 530 C CA . GLU A 1 69 ? -0.503 -19.562 -4.836 1 96.19 69 GLU A CA 1
ATOM 531 C C . GLU A 1 69 ? 0.204 -19.375 -3.496 1 96.19 69 GLU A C 1
ATOM 533 O O . GLU A 1 69 ? 0.817 -20.312 -2.977 1 96.19 69 GLU A O 1
ATOM 538 N N . LEU A 1 70 ? 0.117 -18.25 -2.996 1 95.88 70 LEU A N 1
ATOM 539 C CA . LEU A 1 70 ? 0.821 -17.891 -1.767 1 95.88 70 LEU A CA 1
ATOM 540 C C . LEU A 1 70 ? 0.17 -18.562 -0.558 1 95.88 70 LEU A C 1
ATOM 542 O O . LEU A 1 70 ? 0.864 -19.016 0.351 1 95.88 70 LEU A O 1
ATOM 546 N N . THR A 1 71 ? -1.151 -18.609 -0.529 1 97 71 THR A N 1
ATOM 547 C CA . THR A 1 71 ? -1.848 -18.969 0.703 1 97 71 THR A CA 1
ATOM 548 C C . THR A 1 71 ? -2.365 -20.406 0.638 1 97 71 THR A C 1
ATOM 550 O O . THR A 1 71 ? -2.74 -20.984 1.66 1 97 71 THR A O 1
ATOM 553 N N . LYS A 1 72 ? -2.436 -20.984 -0.562 1 96.81 72 LYS A N 1
ATOM 554 C CA . LYS A 1 72 ? -2.795 -22.391 -0.776 1 96.81 72 LYS A CA 1
ATOM 555 C C . LYS A 1 72 ? -4.07 -22.75 -0.021 1 96.81 72 LYS A C 1
ATOM 557 O O . LYS A 1 72 ? -4.023 -23.484 0.963 1 96.81 72 LYS A O 1
ATOM 562 N N . PRO A 1 73 ? -5.305 -22.391 -0.457 1 95.88 73 PRO A N 1
ATOM 563 C CA . PRO A 1 73 ? -6.574 -22.688 0.216 1 95.88 73 PRO A CA 1
ATOM 564 C C . PRO A 1 73 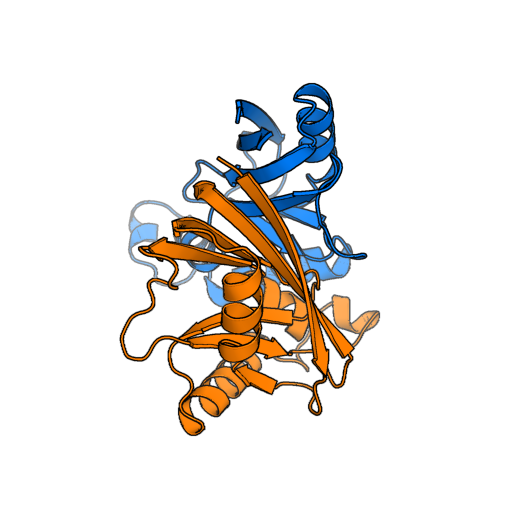? -6.695 -24.172 0.612 1 95.88 73 PRO A C 1
ATOM 566 O O . PRO A 1 73 ? -7.223 -24.484 1.682 1 95.88 73 PRO A O 1
ATOM 569 N N . GLY A 1 74 ? -6.184 -25.125 0.033 1 93.25 74 GLY A N 1
ATOM 570 C CA . GLY A 1 74 ? -6.242 -26.547 0.342 1 93.25 74 GLY A CA 1
ATOM 571 C C . GLY A 1 74 ? -4.98 -27.062 1.002 1 93.25 74 GLY A C 1
ATOM 572 O O . GLY A 1 74 ? -4.777 -28.281 1.096 1 93.25 74 GLY A O 1
ATOM 573 N N . GLY A 1 75 ? -4.211 -26.109 1.479 1 93.88 75 GLY A N 1
ATOM 574 C CA . GLY A 1 75 ? -2.963 -26.5 2.109 1 93.88 75 GLY A CA 1
ATOM 575 C C . GLY A 1 75 ? -3.148 -27.016 3.525 1 93.88 75 GLY A C 1
ATOM 576 O O . GLY A 1 75 ? -4.262 -27.016 4.051 1 93.88 75 GLY A O 1
ATOM 577 N N . PRO A 1 76 ? -2.148 -27.562 4.109 1 95.56 76 PRO A N 1
ATOM 578 C CA . PRO A 1 76 ? -2.223 -28.156 5.445 1 95.56 76 PRO A CA 1
ATOM 579 C C . PRO A 1 76 ? -2.238 -27.125 6.562 1 95.56 76 PRO A C 1
ATOM 581 O O . PRO A 1 76 ? -1.488 -27.25 7.531 1 95.56 76 PRO A O 1
ATOM 584 N N . TRP A 1 77 ? -3.16 -26.25 6.461 1 96.88 77 TRP A N 1
ATOM 585 C CA . TRP A 1 77 ? -3.283 -25.219 7.48 1 96.88 77 TRP A CA 1
ATOM 586 C C . TRP A 1 77 ? -4.098 -25.719 8.672 1 96.88 77 TRP A C 1
ATOM 588 O O . TRP A 1 77 ? -5.195 -26.25 8.492 1 96.88 77 TRP A O 1
ATOM 598 N N . LYS A 1 78 ? -3.648 -25.484 9.883 1 97.5 78 LYS A N 1
ATOM 599 C CA . LYS A 1 78 ? -4.289 -25.969 11.094 1 97.5 78 LYS A CA 1
ATOM 600 C C . LYS A 1 78 ? -5.676 -25.359 11.273 1 97.5 78 LYS A C 1
ATOM 602 O O . LYS A 1 78 ? -6.598 -26.016 11.75 1 97.5 78 LYS A O 1
ATOM 607 N N . HIS A 1 79 ? -5.82 -24.141 10.914 1 97 79 HIS A N 1
ATOM 608 C CA . HIS A 1 79 ? -7.113 -23.484 11.055 1 97 79 HIS A CA 1
ATOM 609 C C . HIS A 1 79 ? -8.172 -24.156 10.188 1 97 79 HIS A C 1
ATOM 611 O O . HIS A 1 79 ? -9.367 -24.047 10.461 1 97 79 HIS A O 1
ATOM 617 N N . ASN A 1 80 ? -7.816 -24.797 9.172 1 95.75 80 ASN A N 1
ATOM 618 C CA . ASN A 1 80 ? -8.758 -25.469 8.289 1 95.75 80 ASN A CA 1
ATOM 619 C C . ASN A 1 80 ? -9.445 -26.641 8.992 1 95.75 80 ASN A C 1
ATOM 621 O O . ASN A 1 80 ? -10.453 -27.156 8.5 1 95.75 80 ASN A O 1
AT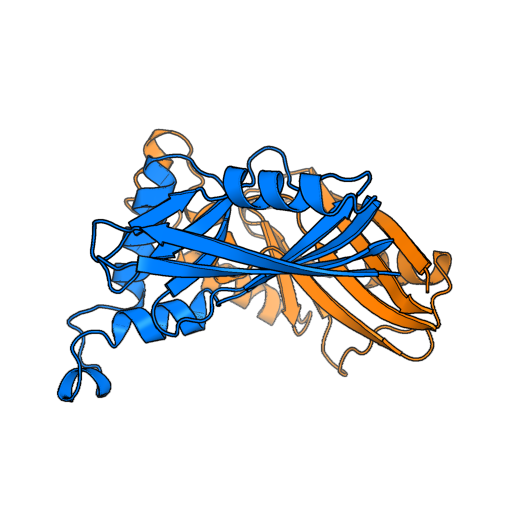OM 625 N N . LEU A 1 81 ? -8.883 -27.062 10.016 1 95.75 81 LEU A N 1
ATOM 626 C CA . LEU A 1 81 ? -9.516 -28.109 10.812 1 95.75 81 LEU A CA 1
ATOM 627 C C . LEU A 1 81 ? -10.828 -27.609 11.414 1 95.75 81 LEU A C 1
ATOM 629 O O . LEU A 1 81 ? -11.695 -28.406 11.781 1 95.75 81 LEU A O 1
ATOM 633 N N . VAL A 1 82 ? -10.898 -26.266 11.555 1 95.75 82 VAL A N 1
ATOM 634 C CA . VAL A 1 82 ? -12.078 -25.688 12.195 1 95.75 82 VAL A CA 1
ATOM 635 C C . VAL A 1 82 ? -12.922 -24.953 11.156 1 95.75 82 VAL A C 1
ATOM 637 O O . VAL A 1 82 ? -14.148 -24.922 11.25 1 95.75 82 VAL A O 1
ATOM 640 N N . ASP A 1 83 ? -12.219 -24.312 10.203 1 93 83 ASP A N 1
ATOM 641 C CA . ASP A 1 83 ? -12.867 -23.562 9.141 1 93 83 ASP A CA 1
ATOM 642 C C . ASP A 1 83 ? -12.047 -23.609 7.852 1 93 83 ASP A C 1
ATOM 644 O O . ASP A 1 83 ? -10.812 -23.594 7.898 1 93 83 ASP A O 1
ATOM 648 N N . VAL A 1 84 ? -12.633 -23.641 6.695 1 94.62 84 VAL A N 1
ATOM 649 C CA . VAL A 1 84 ? -11.953 -23.938 5.438 1 94.62 84 VAL A CA 1
ATOM 650 C C . VAL A 1 84 ? -11.461 -22.641 4.801 1 94.62 84 VAL A C 1
ATOM 652 O O . VAL A 1 84 ? -11.453 -22.516 3.576 1 94.62 84 VAL A O 1
ATOM 655 N N . ASN A 1 85 ? -11.125 -21.641 5.609 1 97.75 85 ASN A N 1
ATOM 656 C CA . ASN A 1 85 ? -10.766 -20.344 5.031 1 97.75 85 ASN A CA 1
ATOM 657 C C . ASN A 1 85 ? -9.438 -19.828 5.59 1 97.75 85 ASN A C 1
ATOM 659 O O . ASN A 1 85 ? -9.227 -18.625 5.676 1 97.75 85 ASN A O 1
ATOM 663 N N . ALA A 1 86 ? -8.555 -20.719 6.02 1 98.06 86 ALA A N 1
ATOM 664 C CA . ALA A 1 86 ? -7.238 -20.312 6.512 1 98.06 86 ALA A CA 1
ATOM 665 C C . ALA A 1 86 ? -6.527 -19.422 5.496 1 98.06 86 ALA A C 1
ATOM 667 O O . ALA A 1 86 ? -5.91 -18.406 5.867 1 98.06 86 ALA A O 1
ATOM 668 N N . HIS A 1 87 ? -6.625 -19.766 4.246 1 98.06 87 HIS A N 1
ATOM 669 C CA . HIS A 1 87 ? -5.969 -19.016 3.178 1 98.06 87 HIS A CA 1
ATOM 670 C C . HIS A 1 87 ? -6.383 -17.547 3.199 1 98.06 87 HIS A C 1
ATOM 672 O O . HIS A 1 87 ? -5.559 -16.656 2.967 1 98.06 87 HIS A O 1
ATOM 678 N N . ALA A 1 88 ? -7.59 -17.266 3.438 1 98.38 88 ALA A N 1
ATOM 679 C CA . ALA A 1 88 ? -8.109 -15.891 3.445 1 98.38 88 ALA A CA 1
ATOM 680 C C . ALA A 1 88 ? -7.496 -15.078 4.582 1 98.38 88 ALA A C 1
ATOM 682 O O . ALA A 1 88 ? -7.129 -13.914 4.395 1 98.38 88 ALA A O 1
ATOM 683 N N . HIS A 1 89 ? -7.395 -15.68 5.75 1 98.44 89 HIS A N 1
ATOM 684 C CA . HIS A 1 89 ? -6.738 -15.047 6.887 1 98.44 89 HIS A CA 1
ATOM 685 C C . HIS A 1 89 ? -5.27 -14.766 6.59 1 98.44 89 HIS A C 1
ATOM 687 O O . HIS A 1 89 ? -4.754 -13.703 6.941 1 98.44 89 HIS A O 1
ATOM 693 N N . LEU A 1 90 ? -4.637 -15.734 6.016 1 97.56 90 LEU A N 1
ATOM 694 C CA . LEU A 1 90 ? -3.236 -15.562 5.641 1 97.56 90 LEU A CA 1
ATOM 695 C C . LEU A 1 90 ? -3.08 -14.438 4.621 1 97.56 90 LEU A C 1
ATOM 697 O O . LEU A 1 90 ? -2.176 -13.609 4.738 1 97.56 90 LEU A O 1
ATOM 701 N N . GLY A 1 91 ? -3.939 -14.375 3.635 1 97.75 91 GLY A N 1
ATOM 702 C CA . GLY A 1 91 ? -3.914 -13.305 2.656 1 97.75 91 GLY A CA 1
ATOM 703 C C . GLY A 1 91 ? -4.105 -11.93 3.271 1 97.75 91 GLY A C 1
ATOM 704 O O . GLY A 1 91 ? -3.371 -10.992 2.949 1 97.75 91 GLY A O 1
ATOM 705 N N . ASN A 1 92 ? -5.094 -11.859 4.125 1 97.75 92 ASN A N 1
ATOM 706 C CA . ASN A 1 92 ? -5.316 -10.625 4.863 1 97.75 92 ASN A CA 1
ATOM 707 C C . ASN A 1 92 ? -4.066 -10.188 5.621 1 97.75 92 ASN A C 1
ATOM 709 O O . ASN A 1 92 ? -3.711 -9.008 5.609 1 97.75 92 ASN A O 1
ATOM 713 N N . THR A 1 93 ? -3.441 -11.125 6.277 1 96.5 93 THR A N 1
ATOM 714 C CA . THR A 1 93 ? -2.254 -10.844 7.074 1 96.5 93 THR A CA 1
ATOM 715 C C . THR A 1 93 ? -1.145 -10.258 6.203 1 96.5 93 THR A C 1
ATOM 717 O O . THR A 1 93 ? -0.419 -9.359 6.633 1 96.5 93 THR A O 1
ATOM 720 N N . ILE A 1 94 ? -1.043 -10.711 4.984 1 96.19 94 ILE A N 1
ATOM 721 C CA . ILE A 1 94 ? 0.062 -10.352 4.098 1 96.19 94 ILE A CA 1
ATOM 722 C C . ILE A 1 94 ? -0.256 -9.047 3.377 1 96.19 94 ILE A C 1
ATOM 724 O O . ILE A 1 94 ? 0.591 -8.156 3.295 1 96.19 94 ILE A O 1
ATOM 728 N N . ILE A 1 95 ? -1.422 -8.859 2.861 1 97.31 95 ILE A N 1
ATOM 729 C CA . ILE A 1 95 ? -1.795 -7.695 2.074 1 97.31 95 ILE A CA 1
ATOM 730 C C . ILE A 1 95 ? -2.121 -6.527 3.004 1 97.31 95 ILE A C 1
ATOM 732 O O . ILE A 1 95 ? -1.714 -5.391 2.752 1 97.31 95 ILE A O 1
ATOM 736 N N . GLY A 1 96 ? -2.885 -6.852 4 1 96.75 96 GLY A N 1
ATOM 737 C CA . GLY A 1 96 ? -3.25 -5.824 4.965 1 96.75 96 GLY A CA 1
ATOM 738 C C . GLY A 1 96 ? -4.684 -5.352 4.82 1 96.75 96 GLY A C 1
ATOM 739 O O . GLY A 1 96 ? -5.258 -5.426 3.73 1 96.75 96 GLY A O 1
ATOM 740 N N . ASP A 1 97 ? -5.195 -4.75 5.895 1 97.81 97 ASP A N 1
ATOM 741 C CA . ASP A 1 97 ? -6.605 -4.379 5.965 1 97.81 97 ASP A CA 1
ATOM 742 C C . ASP A 1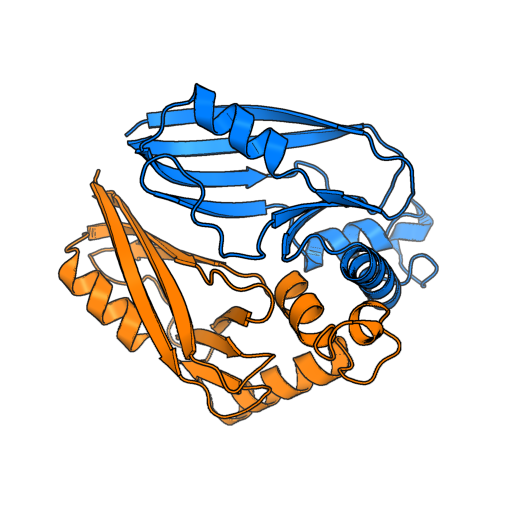 97 ? -6.781 -2.863 5.926 1 97.81 97 ASP A C 1
ATOM 744 O O . ASP A 1 97 ? -7.863 -2.35 6.207 1 97.81 97 ASP A O 1
ATOM 748 N N . SER A 1 98 ? -5.637 -2.186 5.66 1 98.19 98 SER A N 1
ATOM 749 C CA . SER A 1 98 ? -5.781 -0.734 5.598 1 98.19 98 SER A CA 1
ATOM 750 C C . SER A 1 98 ? -4.754 -0.117 4.652 1 98.19 98 SER A C 1
ATOM 752 O O . SER A 1 98 ? -3.715 -0.719 4.375 1 98.19 98 SER A O 1
ATOM 754 N N . ARG A 1 99 ? -5.141 1.03 4.145 1 98.25 99 ARG A N 1
ATOM 755 C CA . ARG A 1 99 ? -4.254 1.909 3.391 1 98.25 99 ARG A CA 1
ATOM 756 C C . ARG A 1 99 ? -4.477 3.369 3.77 1 98.25 99 ARG A C 1
ATOM 758 O O . ARG A 1 99 ? -5.605 3.779 4.043 1 98.25 99 ARG A O 1
ATOM 765 N N . VAL A 1 100 ? -3.385 4.121 3.818 1 98 100 VAL A N 1
ATOM 766 C CA . VAL A 1 100 ? -3.426 5.562 4.035 1 98 100 VAL A CA 1
ATOM 767 C C . VAL A 1 100 ? -3.066 6.289 2.742 1 98 100 VAL A C 1
ATOM 769 O O . VAL A 1 100 ? -2.023 6.02 2.141 1 98 100 VAL A O 1
ATOM 772 N N . ILE A 1 101 ? -3.916 7.176 2.348 1 98.25 101 ILE A N 1
ATOM 773 C CA . ILE A 1 101 ? -3.744 7.898 1.091 1 98.25 101 ILE A CA 1
ATOM 774 C C . ILE A 1 101 ? -3.781 9.398 1.352 1 98.25 101 ILE A C 1
ATOM 776 O O . ILE A 1 101 ? -4.723 9.906 1.963 1 98.25 101 ILE A O 1
ATOM 780 N N . PRO A 1 102 ? -2.742 10.172 0.935 1 98.38 102 PRO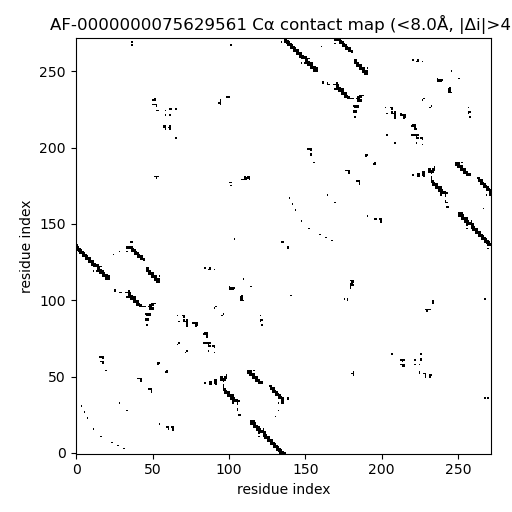 A N 1
ATOM 781 C CA . PRO A 1 102 ? -2.797 11.633 1.066 1 98.38 102 PRO A CA 1
ATOM 782 C C . PRO A 1 102 ? -3.928 12.258 0.251 1 98.38 102 PRO A C 1
ATOM 784 O O . PRO A 1 102 ? -4.234 11.781 -0.848 1 98.38 102 PRO A O 1
ATOM 787 N N . VAL A 1 103 ? -4.539 13.25 0.861 1 98.12 103 VAL A N 1
ATOM 788 C CA . VAL A 1 103 ? -5.488 14.125 0.186 1 98.12 103 VAL A CA 1
ATOM 789 C C . VAL A 1 103 ? -4.867 15.508 -0.004 1 98.12 103 VAL A C 1
ATOM 791 O O . VAL A 1 103 ? -4.402 16.125 0.958 1 98.12 103 VAL A O 1
ATOM 794 N N . VAL A 1 104 ? -4.828 15.906 -1.222 1 97.81 104 VAL A N 1
ATOM 795 C CA . VAL A 1 104 ? -4.266 17.203 -1.578 1 97.81 104 VAL A CA 1
ATOM 796 C C . VAL A 1 104 ? -5.238 17.953 -2.477 1 97.81 104 VAL A C 1
ATOM 798 O O . VAL A 1 104 ? -5.652 17.453 -3.521 1 97.81 104 VAL A O 1
ATOM 801 N N . GLY A 1 105 ? -5.594 19.156 -2.082 1 96.69 105 GLY A N 1
ATOM 802 C CA . GLY A 1 105 ? -6.539 19.938 -2.861 1 96.69 105 GLY A CA 1
ATOM 803 C C . GLY A 1 105 ? -7.895 19.266 -2.998 1 96.69 105 GLY A C 1
ATOM 804 O O . GLY A 1 105 ? -8.531 19.359 -4.047 1 96.69 105 GLY A O 1
ATOM 805 N N . GLY A 1 106 ? -8.227 18.5 -2.084 1 96.5 106 GLY A N 1
ATOM 806 C CA . GLY A 1 106 ? -9.539 17.875 -2.045 1 96.5 106 GLY A CA 1
ATOM 807 C C . GLY A 1 106 ? -9.609 16.594 -2.852 1 96.5 106 GLY A C 1
ATOM 808 O O . GLY A 1 106 ? -10.688 16 -3.002 1 96.5 106 GLY A O 1
ATOM 809 N N . ARG A 1 107 ? -8.43 16.188 -3.303 1 97.19 107 ARG A N 1
ATOM 810 C CA . ARG A 1 107 ? -8.406 15 -4.148 1 97.19 107 ARG A CA 1
ATOM 811 C C . ARG A 1 107 ? -7.461 13.945 -3.584 1 97.19 107 ARG A C 1
ATOM 813 O O . ARG A 1 107 ? -6.473 14.281 -2.928 1 97.19 107 ARG A O 1
ATOM 820 N N . LEU A 1 108 ? -7.844 12.695 -3.896 1 97.81 108 LEU A N 1
ATOM 821 C CA . LEU A 1 108 ? -6.895 11.641 -3.564 1 97.81 108 LEU A CA 1
ATOM 822 C C . LEU A 1 108 ? -5.59 11.82 -4.336 1 97.81 108 LEU A C 1
ATOM 824 O O . LEU A 1 108 ? -5.609 12.047 -5.547 1 97.81 108 LEU A O 1
ATOM 828 N N . SER A 1 109 ? -4.457 11.695 -3.623 1 97.5 109 SER A N 1
ATOM 829 C CA . SER A 1 109 ? -3.154 11.797 -4.27 1 97.5 109 SER A CA 1
ATOM 830 C C . SER A 1 109 ? -2.74 10.461 -4.887 1 97.5 109 SER A C 1
ATOM 832 O O . SER A 1 109 ? -1.653 9.953 -4.605 1 97.5 109 SER A O 1
ATOM 834 N N . LEU A 1 110 ? -3.539 9.977 -5.773 1 97.56 110 LEU A N 1
ATOM 835 C CA . LEU A 1 110 ? -3.242 8.734 -6.488 1 97.56 110 LEU A CA 1
ATOM 836 C C . LEU A 1 110 ? -2.424 9.023 -7.746 1 97.56 110 LEU A C 1
ATOM 838 O O . LEU A 1 110 ? -2.654 10.023 -8.43 1 97.56 110 LEU A O 1
ATOM 842 N N . GLY A 1 111 ? -1.437 8.102 -8 1 97.12 111 GLY A N 1
ATOM 843 C CA . GLY A 1 111 ? -0.785 8.156 -9.297 1 97.12 111 GLY A CA 1
ATOM 844 C C . GLY A 1 111 ? -1.727 7.855 -10.453 1 97.12 111 GLY A C 1
ATOM 845 O O . GLY A 1 111 ? -2.881 7.48 -10.234 1 97.12 111 GLY A O 1
ATOM 846 N N . THR A 1 112 ? -1.186 7.941 -11.609 1 96.25 112 THR A N 1
ATOM 847 C CA . THR A 1 112 ? -1.956 7.84 -12.844 1 96.25 112 THR A CA 1
ATOM 848 C C . THR A 1 112 ? -2.742 6.531 -12.891 1 96.25 112 THR A C 1
ATOM 850 O O . THR A 1 112 ? -3.92 6.52 -13.25 1 96.25 112 THR A O 1
ATOM 853 N N . TRP A 1 113 ? -2.121 5.441 -12.492 1 96.19 113 TRP A N 1
ATOM 854 C CA . TRP A 1 113 ? -2.707 4.125 -12.719 1 96.19 113 TRP A CA 1
ATOM 855 C C . TRP A 1 113 ? -3.248 3.545 -11.414 1 96.19 113 TRP A C 1
ATOM 857 O O . TRP A 1 113 ? -3.83 2.457 -11.406 1 96.19 113 TRP A O 1
ATOM 867 N N . GLN A 1 114 ? -3.035 4.297 -10.367 1 98.62 114 GLN A N 1
ATOM 868 C CA . GLN A 1 114 ? -3.402 3.752 -9.062 1 98.62 114 GLN A CA 1
ATOM 869 C C . GLN A 1 114 ? -4.91 3.816 -8.844 1 98.62 114 GLN A C 1
ATOM 871 O O . GLN A 1 114 ? -5.547 4.82 -9.172 1 98.62 114 GLN A O 1
ATOM 876 N N . ARG A 1 115 ? -5.426 2.752 -8.375 1 98.81 115 ARG A N 1
ATOM 877 C CA . ARG A 1 115 ? -6.797 2.568 -7.906 1 98.81 115 ARG A CA 1
ATOM 878 C C . ARG A 1 115 ? -6.824 1.892 -6.543 1 98.81 115 ARG A C 1
ATOM 880 O O . ARG A 1 115 ? -5.855 1.242 -6.145 1 98.81 115 ARG A O 1
ATOM 887 N N . ILE A 1 116 ? -7.953 2.156 -5.82 1 98.88 116 ILE A N 1
ATOM 888 C CA . ILE A 1 116 ? -8.172 1.467 -4.555 1 98.88 116 ILE A CA 1
ATOM 889 C C . ILE A 1 116 ? -8.914 0.155 -4.805 1 98.88 116 ILE A C 1
ATOM 891 O O . ILE A 1 116 ? -10.047 0.158 -5.285 1 98.88 116 ILE A O 1
ATOM 895 N N . LEU A 1 117 ? -8.242 -0.977 -4.445 1 98.94 117 LEU A N 1
ATOM 896 C CA . LEU A 1 117 ? -8.75 -2.305 -4.766 1 98.94 117 LEU A CA 1
ATOM 897 C C . LEU A 1 117 ? -9.172 -3.045 -3.5 1 98.94 117 LEU A C 1
ATOM 899 O O . LEU A 1 117 ? -8.367 -3.215 -2.58 1 98.94 117 LEU A O 1
ATOM 903 N N . PHE A 1 118 ? -10.5 -3.445 -3.432 1 98.94 118 PHE A N 1
ATOM 904 C CA . PHE A 1 118 ? -10.992 -4.359 -2.406 1 98.94 118 PHE A CA 1
ATOM 905 C C . PHE A 1 118 ? -10.68 -5.805 -2.775 1 98.94 118 PHE A C 1
ATOM 907 O O . PHE A 1 118 ? -10.984 -6.254 -3.881 1 98.94 118 PHE A O 1
ATOM 914 N N . VAL A 1 119 ? -10.055 -6.547 -1.874 1 98.88 119 VAL A N 1
ATOM 915 C CA . VAL A 1 119 ? -9.641 -7.922 -2.137 1 98.88 119 VAL A CA 1
ATOM 916 C C . VAL A 1 119 ? -10.469 -8.883 -1.288 1 98.88 119 VAL A C 1
ATOM 918 O O . VAL A 1 119 ? -10.227 -9.023 -0.087 1 98.88 119 VAL A O 1
ATOM 921 N N . GLU A 1 120 ? -11.414 -9.547 -1.931 1 98.88 120 GLU A N 1
ATOM 922 C CA . GLU A 1 120 ? -12.234 -10.586 -1.305 1 98.88 120 GLU A CA 1
ATOM 923 C C . GLU A 1 120 ? -11.523 -11.938 -1.336 1 98.88 120 GLU A C 1
ATOM 925 O O . GLU A 1 120 ? -11.055 -12.375 -2.389 1 98.88 120 GLU A O 1
ATOM 930 N N . MET A 1 121 ? -11.484 -12.656 -0.101 1 98.75 121 MET A N 1
ATOM 931 C CA . MET A 1 121 ? -10.758 -13.922 -0.116 1 98.75 121 MET A CA 1
ATOM 932 C C . MET A 1 121 ? -11.586 -15.023 0.532 1 98.75 121 MET A C 1
ATOM 934 O O . MET A 1 121 ? -11.07 -16.109 0.824 1 98.75 121 MET A O 1
ATOM 938 N N . ASP A 1 122 ? -12.781 -14.688 0.865 1 98.62 122 ASP A N 1
ATOM 939 C CA . ASP A 1 122 ? -13.703 -15.664 1.452 1 98.62 122 ASP A CA 1
ATOM 940 C C . ASP A 1 122 ? -15.148 -15.336 1.101 1 98.62 122 ASP A C 1
ATOM 942 O O . ASP A 1 122 ? -16.016 -15.32 1.976 1 98.62 122 ASP A O 1
ATOM 946 N N . GLY A 1 123 ? -15.367 -15.062 -0.193 1 98.06 123 GLY A N 1
ATOM 947 C CA . GLY A 1 123 ? -16.703 -14.711 -0.636 1 98.06 123 GLY A CA 1
ATOM 948 C C . GLY A 1 123 ? -17.516 -15.914 -1.094 1 98.06 123 GLY A C 1
ATOM 949 O O . GLY A 1 123 ? -17.078 -17.062 -0.956 1 98.06 123 GLY A O 1
ATOM 950 N N . PRO A 1 124 ? -18.547 -15.602 -1.628 1 98.44 124 PRO A N 1
ATOM 951 C CA . PRO A 1 124 ? -19.219 -14.312 -1.731 1 98.44 124 PRO A CA 1
ATOM 952 C C . PRO A 1 124 ? -19.75 -13.812 -0.386 1 98.44 124 PRO A C 1
ATOM 954 O O . PRO A 1 124 ? -20.109 -14.609 0.477 1 98.44 124 PRO A O 1
ATOM 957 N N . ARG A 1 125 ? -19.75 -12.469 -0.189 1 98.31 125 ARG A N 1
ATOM 958 C CA . ARG A 1 125 ? -20.219 -11.844 1.048 1 98.31 125 ARG A CA 1
ATOM 959 C C . ARG A 1 125 ? -20.609 -10.391 0.814 1 98.31 125 ARG A C 1
ATOM 961 O O . ARG A 1 125 ? -20.359 -9.836 -0.259 1 98.31 125 ARG A O 1
ATOM 968 N N . GLU A 1 126 ? -21.359 -9.898 1.726 1 98.62 126 GLU A N 1
ATOM 969 C CA . GLU A 1 126 ? -21.5 -8.453 1.878 1 98.62 126 GLU A CA 1
ATOM 970 C C . GLU A 1 126 ? -20.484 -7.902 2.877 1 98.62 126 GLU A C 1
ATOM 972 O O . GLU A 1 126 ? -20.484 -8.281 4.051 1 98.62 126 GLU A O 1
ATOM 977 N N . ARG A 1 127 ? -19.656 -7.082 2.363 1 98.75 127 ARG A N 1
ATOM 978 C CA . ARG A 1 127 ? -18.531 -6.566 3.146 1 98.75 127 ARG A CA 1
ATOM 979 C C . ARG A 1 127 ? -18.719 -5.086 3.459 1 98.75 127 ARG A C 1
ATOM 981 O O . ARG A 1 127 ? -19.594 -4.426 2.873 1 98.75 127 ARG A O 1
ATOM 988 N N . THR A 1 128 ? -17.938 -4.688 4.43 1 98.81 128 THR A N 1
ATOM 989 C CA . THR A 1 128 ? -17.906 -3.275 4.797 1 98.81 128 THR A CA 1
ATOM 990 C C . THR A 1 128 ? -16.5 -2.697 4.598 1 98.81 128 THR A C 1
ATOM 992 O O . THR A 1 128 ? -15.508 -3.371 4.859 1 98.81 128 THR A O 1
ATOM 995 N N . VAL A 1 129 ? -16.469 -1.45 4.141 1 98.88 129 VAL A N 1
ATOM 996 C CA . VAL A 1 129 ? -15.266 -0.64 4.137 1 98.88 129 VAL A CA 1
ATOM 997 C C . VAL A 1 129 ? -15.484 0.628 4.957 1 98.88 129 VAL A C 1
ATOM 999 O O . VAL A 1 129 ? -16.438 1.372 4.715 1 98.88 129 VAL A O 1
ATOM 1002 N N . ASN A 1 130 ? -14.656 0.844 5.918 1 98.94 130 ASN A N 1
ATOM 1003 C CA . ASN A 1 130 ? -14.688 2.057 6.73 1 98.94 130 ASN A CA 1
ATOM 1004 C C . ASN A 1 130 ? -13.695 3.098 6.223 1 98.94 130 ASN A C 1
ATOM 1006 O O . ASN A 1 130 ? -12.625 2.75 5.723 1 98.94 130 ASN A O 1
ATOM 1010 N N . LEU A 1 131 ? -14.086 4.379 6.363 1 98.81 131 LEU A N 1
ATOM 1011 C CA . LEU A 1 131 ? -13.258 5.504 5.945 1 98.81 131 LEU A CA 1
ATOM 1012 C C . LEU A 1 131 ? -13.086 6.5 7.086 1 98.81 131 LEU A C 1
ATOM 1014 O O . LEU A 1 131 ? -14.023 6.758 7.844 1 98.81 131 LEU A O 1
ATOM 1018 N N . LEU A 1 132 ? -11.914 7.07 7.215 1 98.69 132 LEU A N 1
ATOM 1019 C CA . LEU A 1 132 ? -11.633 8.172 8.133 1 98.69 132 LEU A CA 1
ATOM 1020 C C . LEU A 1 132 ? -10.75 9.219 7.469 1 98.69 132 LEU A C 1
ATOM 1022 O O . LEU A 1 132 ? -9.688 8.898 6.945 1 98.69 132 LEU A O 1
ATOM 1026 N N . TYR A 1 133 ? -11.234 10.43 7.418 1 98.31 133 TYR A N 1
ATOM 1027 C CA . TYR A 1 133 ? -10.453 11.578 6.965 1 98.31 133 TYR A CA 1
ATOM 1028 C C . TYR A 1 133 ? -9.977 12.406 8.148 1 98.31 133 TYR A C 1
ATOM 1030 O O . TYR A 1 133 ? -10.742 12.688 9.07 1 98.31 133 TYR A O 1
ATOM 1038 N N . LEU A 1 134 ? -8.75 12.789 8.164 1 97.75 134 LEU A N 1
ATOM 1039 C CA . LEU A 1 134 ? -8.125 13.672 9.141 1 97.75 134 LEU A CA 1
ATOM 1040 C C . LEU A 1 134 ? -7.363 14.797 8.445 1 97.75 134 LEU A C 1
ATOM 1042 O O . LEU A 1 134 ? -6.418 14.539 7.695 1 97.75 134 LEU A O 1
ATOM 1046 N N . GLY A 1 135 ? -7.797 15.938 8.578 1 96.06 135 GLY A N 1
ATOM 1047 C CA . GLY A 1 135 ? -7.105 17.031 7.91 1 96.06 135 GLY A CA 1
ATOM 1048 C C . GLY A 1 135 ? -7.836 18.359 8.031 1 96.06 135 GLY A C 1
ATOM 1049 O O . GLY A 1 135 ? -8.477 18.641 9.047 1 96.06 135 GLY A O 1
ATOM 1050 N N . GLU A 1 136 ? -7.582 19.266 7.156 1 92.38 136 GLU A N 1
ATOM 1051 C CA . GLU A 1 136 ? -8.141 20.609 7.129 1 92.38 136 GLU A CA 1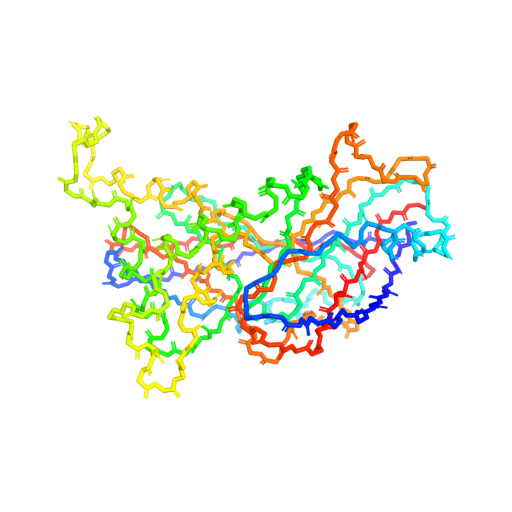
ATOM 1052 C C . GLU A 1 136 ? -9.484 20.641 6.402 1 92.38 136 GLU A C 1
ATOM 1054 O O . GLU A 1 136 ? -9.711 19.844 5.484 1 92.38 136 GLU A O 1
ATOM 1059 N N . MET B 1 1 ? -2.406 22.672 14.273 1 83.44 1 MET B N 1
ATOM 1060 C CA . MET B 1 1 ? -2.074 21.469 13.516 1 83.44 1 MET B CA 1
ATOM 1061 C C . MET B 1 1 ? -1.978 21.766 12.023 1 83.44 1 MET B C 1
ATOM 1063 O O . MET B 1 1 ? -2.824 22.469 11.477 1 83.44 1 MET B O 1
ATOM 1067 N N . LYS B 1 2 ? -0.839 21.516 11.523 1 91.25 2 LYS B N 1
ATOM 1068 C CA . LYS B 1 2 ? -0.625 21.875 10.125 1 91.25 2 LYS B CA 1
ATOM 1069 C C . LYS B 1 2 ? -0.521 20.641 9.25 1 91.25 2 LYS B C 1
ATOM 1071 O O . LYS B 1 2 ? -0.213 19.547 9.734 1 91.25 2 LYS B O 1
ATOM 1076 N N . VAL B 1 3 ? -0.882 20.844 8.055 1 96.44 3 VAL B N 1
ATOM 1077 C CA . VAL B 1 3 ? -0.696 19.875 6.977 1 96.44 3 VAL B CA 1
ATOM 1078 C C . VAL B 1 3 ? 0.252 20.453 5.926 1 96.44 3 VAL B C 1
ATOM 1080 O O . VAL B 1 3 ? 0.022 21.547 5.402 1 96.44 3 VAL B O 1
ATOM 1083 N N . GLU B 1 4 ? 1.356 19.734 5.715 1 97.38 4 GLU B N 1
ATOM 1084 C CA . GLU B 1 4 ? 2.324 20.125 4.695 1 97.38 4 GLU B CA 1
ATOM 1085 C C . GLU B 1 4 ? 2.557 19 3.691 1 97.38 4 GLU B C 1
ATOM 1087 O O . GLU B 1 4 ? 2.639 17.828 4.074 1 97.38 4 GLU B O 1
ATOM 1092 N N . THR B 1 5 ? 2.654 19.375 2.412 1 97.62 5 THR B N 1
ATOM 1093 C CA . THR B 1 5 ? 2.898 18.391 1.363 1 97.62 5 THR B CA 1
ATOM 1094 C C . THR B 1 5 ? 4.188 18.703 0.612 1 97.62 5 THR B C 1
ATOM 1096 O O . THR B 1 5 ? 4.57 19.875 0.492 1 97.62 5 THR B O 1
ATOM 1099 N N . GLY B 1 6 ? 4.879 17.688 0.21 1 97.69 6 GLY B N 1
ATOM 1100 C CA . GLY B 1 6 ? 6.078 17.781 -0.604 1 97.69 6 GLY B CA 1
ATOM 1101 C C . GLY B 1 6 ? 6.32 16.562 -1.463 1 97.69 6 GLY B C 1
ATOM 1102 O O . GLY B 1 6 ? 5.52 15.625 -1.46 1 97.69 6 GLY B O 1
ATOM 1103 N N . SER B 1 7 ? 7.363 16.625 -2.285 1 98.5 7 SER B N 1
ATOM 1104 C CA . SER B 1 7 ? 7.734 15.5 -3.131 1 98.5 7 SER B CA 1
ATOM 1105 C C . SER B 1 7 ? 9.195 15.594 -3.564 1 98.5 7 SER B C 1
ATOM 1107 O O . SER B 1 7 ? 9.812 16.656 -3.473 1 98.5 7 SER B O 1
ATOM 1109 N N . PHE B 1 8 ? 9.727 14.422 -3.979 1 98.62 8 PHE B N 1
ATOM 1110 C CA . PHE B 1 8 ? 11.023 14.391 -4.641 1 98.62 8 PHE B CA 1
ATOM 1111 C C . PHE B 1 8 ? 11.086 13.258 -5.66 1 98.62 8 PHE B C 1
ATOM 1113 O O . PHE B 1 8 ? 10.219 12.383 -5.68 1 98.62 8 PHE B O 1
ATOM 1120 N N . THR B 1 9 ? 12.117 13.344 -6.508 1 98.69 9 THR B N 1
ATOM 1121 C CA . THR B 1 9 ? 12.289 12.336 -7.551 1 98.69 9 THR B CA 1
ATOM 1122 C C . THR B 1 9 ? 13.359 11.328 -7.156 1 98.69 9 THR B C 1
ATOM 1124 O O . THR B 1 9 ? 14.281 11.648 -6.406 1 98.69 9 THR B O 1
ATOM 1127 N N . VAL B 1 10 ? 13.188 10.102 -7.598 1 98.62 10 VAL B N 1
ATOM 1128 C CA . VAL B 1 10 ? 14.156 9.023 -7.453 1 98.62 10 VAL B CA 1
ATOM 1129 C C . VAL B 1 10 ? 14.484 8.43 -8.82 1 98.62 10 VAL B C 1
ATOM 1131 O O . VAL B 1 10 ? 13.594 7.941 -9.523 1 98.62 10 VAL B O 1
ATOM 1134 N N . LYS B 1 11 ? 15.695 8.516 -9.25 1 98.62 11 LYS B N 1
ATOM 1135 C CA . LYS B 1 11 ? 16.141 7.891 -10.492 1 98.62 11 LYS B CA 1
ATOM 1136 C C . LYS B 1 11 ? 16.734 6.504 -10.234 1 98.62 11 LYS B C 1
ATOM 1138 O O . LYS B 1 11 ? 17.625 6.352 -9.406 1 98.62 11 LYS B O 1
ATOM 1143 N N . THR B 1 12 ? 16.172 5.551 -10.922 1 98.69 12 THR B N 1
ATOM 1144 C CA . THR B 1 12 ? 16.672 4.191 -10.758 1 98.69 12 THR B CA 1
ATOM 1145 C C . THR B 1 12 ? 17.453 3.74 -11.992 1 98.69 12 THR B C 1
ATOM 1147 O O . THR B 1 12 ? 17.312 4.34 -13.062 1 98.69 12 THR B O 1
ATOM 1150 N N . GLU B 1 13 ? 18.234 2.605 -11.828 1 98.31 13 GLU B N 1
ATOM 1151 C CA . GLU B 1 13 ? 19.172 2.225 -12.883 1 98.31 13 GLU B CA 1
ATOM 1152 C C . GLU B 1 13 ? 18.969 0.768 -13.297 1 98.31 13 GLU B C 1
ATOM 1154 O O . GLU B 1 13 ? 19.516 0.323 -14.312 1 98.31 13 GLU B O 1
ATOM 1159 N N . ARG B 1 14 ? 18.281 0.027 -12.516 1 98.06 14 ARG B N 1
ATOM 1160 C CA . ARG B 1 14 ? 18.047 -1.396 -12.75 1 98.06 14 ARG B CA 1
ATOM 1161 C C . ARG B 1 14 ? 16.562 -1.737 -12.672 1 98.06 14 ARG B C 1
ATOM 1163 O O . ARG B 1 14 ? 15.781 -0.978 -12.102 1 98.06 14 ARG B O 1
ATOM 1170 N N . ARG B 1 15 ? 16.203 -2.822 -13.227 1 97.88 15 ARG B N 1
ATOM 1171 C CA . ARG B 1 15 ? 14.82 -3.262 -13.234 1 97.88 15 ARG B CA 1
ATOM 1172 C C . ARG B 1 15 ? 14.297 -3.475 -11.82 1 97.88 15 ARG B C 1
ATOM 1174 O O . ARG B 1 15 ? 13.195 -3.047 -11.484 1 97.88 15 ARG B O 1
ATOM 1181 N N . LEU B 1 16 ? 15.078 -4.219 -11.047 1 98.56 16 LEU B N 1
ATOM 1182 C CA . LEU B 1 16 ? 14.836 -4.383 -9.617 1 98.56 16 LEU B CA 1
ATOM 1183 C C . LEU B 1 16 ? 15.961 -3.75 -8.805 1 98.56 16 LEU B C 1
ATOM 1185 O O . LEU B 1 16 ? 17.125 -4.086 -8.992 1 98.56 16 LEU B O 1
ATOM 1189 N N . GLN B 1 17 ? 15.547 -2.848 -7.934 1 98.62 17 GLN B N 1
ATOM 1190 C CA . GLN B 1 17 ? 16.547 -2.084 -7.191 1 98.62 17 GLN B CA 1
ATOM 1191 C C . GLN B 1 17 ? 15.953 -1.514 -5.902 1 98.62 17 GLN B C 1
ATOM 1193 O O . GLN B 1 17 ? 14.82 -1.037 -5.895 1 98.62 17 GLN B O 1
ATOM 1198 N N . VAL B 1 18 ? 16.75 -1.581 -4.797 1 98.81 18 VAL B N 1
ATOM 1199 C CA . VAL B 1 18 ? 16.375 -0.958 -3.535 1 98.81 18 VAL B CA 1
ATOM 1200 C C . VAL B 1 18 ? 17.281 0.232 -3.246 1 98.81 18 VAL B C 1
ATOM 1202 O O . VAL B 1 18 ? 18.5 0.127 -3.363 1 98.81 18 VAL B O 1
ATOM 1205 N N . LEU B 1 19 ? 16.672 1.39 -2.941 1 98.81 19 LEU B N 1
ATOM 1206 C CA . LEU B 1 19 ? 17.422 2.611 -2.67 1 98.81 19 LEU B CA 1
ATOM 1207 C C . LEU B 1 19 ? 17.047 3.191 -1.312 1 98.81 19 LEU B C 1
ATOM 1209 O O . LEU B 1 19 ? 15.859 3.242 -0.961 1 98.81 19 LEU B O 1
ATOM 1213 N N . ASP B 1 20 ? 18.031 3.596 -0.57 1 98.81 20 ASP B N 1
ATOM 1214 C CA . ASP B 1 20 ? 17.812 4.324 0.677 1 98.81 20 ASP B CA 1
ATOM 1215 C C . ASP B 1 20 ? 17.5 5.789 0.409 1 98.81 20 ASP B C 1
ATOM 1217 O O . ASP B 1 20 ? 18.344 6.543 -0.057 1 98.81 20 ASP B O 1
ATOM 1221 N N . VAL B 1 21 ? 16.297 6.188 0.787 1 98.81 21 VAL B N 1
ATOM 1222 C CA . VAL B 1 21 ? 15.898 7.559 0.489 1 98.81 21 VAL B CA 1
ATOM 1223 C C . VAL B 1 21 ? 15.688 8.328 1.79 1 98.81 21 VAL B C 1
ATOM 1225 O O . VAL B 1 21 ? 15.047 9.383 1.797 1 98.81 21 VAL B O 1
ATOM 1228 N N . THR B 1 22 ? 16.156 7.852 2.887 1 98.75 22 THR B N 1
ATOM 1229 C CA . THR B 1 22 ? 15.969 8.438 4.211 1 98.75 22 THR B CA 1
ATOM 1230 C C . THR B 1 22 ? 16.453 9.891 4.23 1 98.75 22 THR B C 1
ATOM 1232 O O . THR B 1 22 ? 15.758 10.766 4.746 1 98.75 22 THR B O 1
ATOM 1235 N N . GLY B 1 23 ? 17.594 10.102 3.699 1 98.56 23 GLY B N 1
ATOM 1236 C CA . GLY B 1 23 ? 18.172 11.445 3.697 1 98.56 23 GLY B CA 1
ATOM 1237 C C . GLY B 1 23 ? 17.266 12.469 3.027 1 98.56 23 GLY B C 1
ATOM 1238 O O . GLY B 1 23 ? 17.109 13.586 3.525 1 98.56 23 GLY B O 1
ATOM 1239 N N . LYS B 1 24 ? 16.703 12.109 1.873 1 98.75 24 LYS B N 1
ATOM 1240 C CA . LYS B 1 24 ? 15.805 13.008 1.147 1 98.75 24 LYS B CA 1
ATOM 1241 C C . LYS B 1 24 ? 14.555 13.32 1.967 1 98.75 24 LYS B C 1
ATOM 1243 O O . LYS B 1 24 ? 14.078 14.461 1.972 1 98.75 24 LYS B O 1
ATOM 1248 N N . VAL B 1 25 ? 14.031 12.359 2.668 1 98.69 25 VAL B N 1
ATOM 1249 C CA . VAL B 1 25 ? 12.844 12.539 3.5 1 98.69 25 VAL B CA 1
ATOM 1250 C C . VAL B 1 25 ? 13.172 13.477 4.66 1 98.69 25 VAL B C 1
ATOM 1252 O O . VAL B 1 25 ? 12.406 14.406 4.949 1 98.69 25 VAL B O 1
ATOM 1255 N N . GLU B 1 26 ? 14.289 13.211 5.297 1 98.31 26 GLU B N 1
ATOM 1256 C CA . GLU B 1 26 ? 14.703 14.023 6.434 1 98.31 26 GLU B CA 1
ATOM 1257 C C . GLU B 1 26 ? 14.961 15.469 6.012 1 98.31 26 GLU B C 1
ATOM 1259 O O . GLU B 1 26 ? 14.648 16.406 6.758 1 98.31 26 GLU B O 1
ATOM 1264 N N . GLU B 1 27 ? 15.562 15.625 4.867 1 98.12 27 GLU B N 1
ATOM 1265 C CA . GLU B 1 27 ? 15.812 16.969 4.352 1 98.12 27 GLU B CA 1
ATOM 1266 C C . GLU B 1 27 ? 14.516 17.75 4.195 1 98.12 27 GLU B C 1
ATOM 1268 O O . GLU B 1 27 ? 14.422 18.906 4.613 1 98.12 27 GLU B O 1
ATOM 1273 N N . TRP B 1 28 ? 13.547 17.156 3.613 1 98.19 28 TRP B N 1
ATOM 1274 C CA . TRP B 1 28 ? 12.266 17.828 3.438 1 98.19 28 TRP B CA 1
ATOM 1275 C C . TRP B 1 28 ? 11.617 18.125 4.785 1 98.19 28 TRP B C 1
ATOM 1277 O O . TRP B 1 28 ? 11.086 19.219 4.996 1 98.19 28 TRP B O 1
ATOM 1287 N N . LEU B 1 29 ? 11.633 17.156 5.703 1 97.75 29 LEU B N 1
ATOM 1288 C CA . LEU B 1 29 ? 11.023 17.344 7.016 1 97.75 29 LEU B CA 1
ATOM 1289 C C . LEU B 1 29 ? 11.617 18.562 7.723 1 97.75 29 LEU B C 1
ATOM 1291 O O . LEU B 1 29 ? 10.906 19.297 8.414 1 97.75 29 LEU B O 1
ATOM 1295 N N . SER B 1 30 ? 12.859 18.75 7.543 1 96.94 30 SER B N 1
ATOM 1296 C CA . SER B 1 30 ? 13.547 19.875 8.172 1 96.94 30 SER B CA 1
ATOM 1297 C C . SER B 1 30 ? 13 21.203 7.668 1 96.94 30 SER B C 1
ATOM 1299 O O . SER B 1 30 ? 13.016 22.203 8.398 1 96.94 30 SER B O 1
ATOM 1301 N N . THR B 1 31 ? 12.547 21.266 6.441 1 97.25 31 THR B N 1
ATOM 1302 C CA . THR B 1 31 ? 11.984 22.484 5.879 1 97.25 31 THR B CA 1
ATOM 1303 C C . THR B 1 31 ? 10.586 22.75 6.418 1 97.25 31 THR B C 1
ATOM 1305 O O . THR B 1 31 ? 10.125 23.891 6.453 1 97.25 31 THR B O 1
ATOM 1308 N N . VAL B 1 32 ? 9.875 21.734 6.766 1 94.88 32 VAL B N 1
ATOM 1309 C CA . VAL B 1 32 ? 8.508 21.797 7.27 1 94.88 32 VAL B CA 1
ATOM 1310 C C . VAL B 1 32 ? 8.5 22.438 8.664 1 94.88 32 VAL B C 1
ATOM 1312 O O . VAL B 1 32 ? 7.605 23.219 8.992 1 94.88 32 VAL B O 1
ATOM 1315 N N . GLY B 1 33 ? 9.5 22.062 9.508 1 91.69 33 GLY B N 1
ATOM 1316 C CA . GLY B 1 33 ? 9.57 22.562 10.867 1 91.69 33 GLY B CA 1
ATOM 1317 C C . GLY B 1 33 ? 8.531 21.938 11.789 1 91.69 33 GLY B C 1
ATOM 1318 O O . GLY B 1 33 ? 8.047 22.594 12.711 1 91.69 33 GLY B O 1
ATOM 1319 N N . GLY B 1 34 ? 8.023 20.812 11.469 1 90.62 34 GLY B N 1
ATOM 1320 C CA . GLY B 1 34 ? 7.09 20.125 12.336 1 90.62 34 GLY B CA 1
ATOM 1321 C C . GLY B 1 34 ? 7.742 19.547 13.578 1 90.62 34 GLY B C 1
ATOM 1322 O O . GLY B 1 34 ? 8.891 19.094 13.531 1 90.62 34 GLY B O 1
ATOM 1323 N N . VAL B 1 35 ? 6.973 19.484 14.727 1 95.06 35 VAL B N 1
ATOM 1324 C CA . VAL B 1 35 ? 7.527 19.016 15.992 1 95.06 35 VAL B CA 1
ATOM 1325 C C . VAL B 1 35 ? 6.988 17.625 16.312 1 95.06 35 VAL B C 1
ATOM 1327 O O . VAL B 1 35 ? 7.742 16.656 16.328 1 95.06 35 VAL B O 1
ATOM 1330 N N . ASN B 1 36 ? 5.734 17.469 16.562 1 97.62 36 ASN B N 1
ATOM 1331 C CA . ASN B 1 36 ? 5.066 16.188 16.797 1 97.62 36 ASN B CA 1
ATOM 1332 C C . ASN B 1 36 ? 3.961 15.938 15.766 1 97.62 36 ASN B C 1
ATOM 1334 O O . ASN B 1 36 ? 3.188 16.844 15.453 1 97.62 36 ASN B O 1
ATOM 1338 N N . GLY B 1 37 ? 4.012 14.75 15.109 1 97.31 37 GLY B N 1
ATOM 1339 C CA . GLY B 1 37 ? 2.996 14.445 14.117 1 97.31 37 GLY B CA 1
ATOM 1340 C C . GLY B 1 37 ? 3.244 13.133 13.398 1 97.31 37 GLY B C 1
ATOM 1341 O O . GLY B 1 37 ? 3.881 12.227 13.945 1 97.31 37 GLY B O 1
ATOM 1342 N N . LEU B 1 38 ? 2.58 13.023 12.297 1 97.62 38 LEU B N 1
ATOM 1343 C CA . LEU B 1 38 ? 2.725 11.875 11.414 1 97.62 38 LEU B CA 1
ATOM 1344 C C . LEU B 1 38 ? 3.297 12.297 10.07 1 97.62 38 LEU B C 1
ATOM 1346 O O . LEU B 1 38 ? 2.914 13.328 9.523 1 97.62 38 LEU B O 1
ATOM 1350 N N . LEU B 1 39 ? 4.27 11.516 9.648 1 98.25 39 LEU B N 1
ATOM 1351 C CA . LEU B 1 39 ? 4.758 11.656 8.281 1 98.25 39 LEU B CA 1
ATOM 1352 C C . LEU B 1 39 ? 4.344 10.453 7.434 1 98.25 39 LEU B C 1
ATOM 1354 O O . LEU B 1 39 ? 4.633 9.312 7.789 1 98.25 39 LEU B O 1
ATOM 1358 N N . VAL B 1 40 ? 3.664 10.703 6.336 1 98.62 40 VAL B N 1
ATOM 1359 C CA . VAL B 1 40 ? 3.338 9.664 5.363 1 98.62 40 VAL B CA 1
ATOM 1360 C C . VAL B 1 40 ? 4.309 9.742 4.188 1 98.62 40 VAL B C 1
ATOM 1362 O O . VAL B 1 40 ? 4.465 10.797 3.57 1 98.62 40 VAL B O 1
ATOM 1365 N N . VAL B 1 41 ? 4.992 8.672 3.982 1 98.81 41 VAL B N 1
ATOM 1366 C CA . VAL B 1 41 ? 5.75 8.461 2.752 1 98.81 41 VAL B CA 1
ATOM 1367 C C . VAL B 1 41 ? 4.914 7.66 1.759 1 98.81 41 VAL B C 1
ATOM 1369 O O . VAL B 1 41 ? 4.535 6.52 2.039 1 98.81 41 VAL B O 1
ATOM 1372 N N . TYR B 1 42 ? 4.645 8.258 0.585 1 98.81 42 TYR B N 1
ATOM 1373 C CA . TYR B 1 42 ? 3.701 7.672 -0.361 1 98.81 42 TYR B CA 1
ATOM 1374 C C . TYR B 1 42 ? 4.324 7.551 -1.746 1 98.81 42 TYR B C 1
ATOM 1376 O O . TYR B 1 42 ? 4.852 8.523 -2.287 1 98.81 42 TYR B O 1
ATOM 1384 N N . VAL B 1 43 ? 4.266 6.387 -2.312 1 98.75 43 VAL B N 1
ATOM 1385 C CA . VAL B 1 43 ? 4.777 6.098 -3.65 1 98.75 43 VAL B CA 1
ATOM 1386 C C . VAL B 1 43 ? 3.611 5.973 -4.629 1 98.75 43 VAL B C 1
ATOM 1388 O O . VAL B 1 43 ? 2.961 4.93 -4.699 1 98.75 43 VAL B O 1
ATOM 1391 N N . PRO B 1 44 ? 3.43 7.035 -5.473 1 98.5 44 PRO B N 1
ATOM 1392 C CA . PRO B 1 44 ? 2.258 7.055 -6.352 1 98.5 44 PRO B CA 1
ATOM 1393 C C . PRO B 1 44 ? 2.467 6.246 -7.629 1 98.5 44 PRO B C 1
ATOM 1395 O O . PRO B 1 44 ? 2.139 6.719 -8.719 1 98.5 44 PRO B O 1
ATOM 1398 N N . HIS B 1 45 ? 2.979 5.082 -7.527 1 98.62 45 HIS B N 1
ATOM 1399 C CA . HIS B 1 45 ? 3.254 4.152 -8.617 1 98.62 45 HIS B CA 1
ATOM 1400 C C . HIS B 1 45 ? 2.701 2.766 -8.312 1 98.62 45 HIS B C 1
ATOM 1402 O O . HIS B 1 45 ? 2.658 2.354 -7.148 1 98.62 45 HIS B O 1
ATOM 1408 N N . THR B 1 46 ? 2.35 2.002 -9.344 1 98.56 46 THR B N 1
ATOM 1409 C CA . THR B 1 46 ? 1.802 0.664 -9.148 1 98.56 46 THR B CA 1
ATOM 1410 C C . THR B 1 46 ? 2.893 -0.393 -9.297 1 98.56 46 THR B C 1
ATOM 1412 O O . THR B 1 46 ? 2.662 -1.573 -9.023 1 98.56 46 THR B O 1
ATOM 1415 N N . THR B 1 47 ? 4.094 0.051 -9.695 1 98.69 47 THR B N 1
ATOM 1416 C CA . THR B 1 47 ? 5.156 -0.924 -9.922 1 98.69 47 THR B CA 1
ATOM 1417 C C . THR B 1 47 ? 6.367 -0.613 -9.047 1 98.69 47 THR B C 1
ATOM 1419 O O . THR B 1 47 ? 7.48 -1.058 -9.336 1 98.69 47 THR B O 1
ATOM 1422 N N . ALA B 1 48 ? 6.203 0.24 -8.055 1 98.81 48 ALA B N 1
ATOM 1423 C CA . ALA B 1 48 ? 7.184 0.528 -7.008 1 98.81 48 ALA B CA 1
ATOM 1424 C C . ALA B 1 48 ? 6.535 0.514 -5.629 1 98.81 48 ALA B C 1
ATOM 1426 O O . ALA B 1 48 ? 5.309 0.505 -5.512 1 98.81 48 ALA B O 1
ATOM 1427 N N . ALA B 1 49 ? 7.402 0.458 -4.598 1 98.75 49 ALA B N 1
ATOM 1428 C CA . ALA B 1 49 ? 6.918 0.373 -3.225 1 98.75 49 ALA B CA 1
ATOM 1429 C C . ALA B 1 49 ? 7.859 1.094 -2.266 1 98.75 49 ALA B C 1
ATOM 1431 O O . ALA B 1 49 ? 8.859 1.676 -2.689 1 98.75 49 ALA B O 1
ATOM 1432 N N . VAL B 1 50 ? 7.441 1.156 -1.011 1 98.81 50 VAL B N 1
ATOM 1433 C CA . VAL B 1 50 ? 8.266 1.712 0.056 1 98.81 50 VAL B CA 1
ATOM 1434 C C . VAL B 1 50 ? 8.211 0.799 1.279 1 98.81 50 VAL B C 1
ATOM 1436 O O . VAL B 1 50 ? 7.156 0.258 1.612 1 98.81 50 VAL B O 1
ATOM 1439 N N . ALA B 1 51 ? 9.367 0.62 1.917 1 98.56 51 ALA B N 1
ATOM 1440 C CA . ALA B 1 51 ? 9.516 -0.188 3.125 1 98.56 51 ALA B CA 1
ATOM 1441 C C . ALA B 1 51 ? 10.414 0.507 4.145 1 98.56 51 ALA B C 1
ATOM 1443 O O . ALA B 1 51 ? 11.156 1.428 3.799 1 98.56 51 ALA B O 1
ATOM 1444 N N . VAL B 1 52 ? 10.281 0.201 5.383 1 98.5 52 VAL B N 1
ATOM 1445 C CA . VAL B 1 52 ? 11.195 0.626 6.441 1 98.5 52 VAL B CA 1
ATOM 1446 C C . VAL B 1 52 ? 11.953 -0.58 6.984 1 98.5 52 VAL B C 1
ATOM 1448 O O . VAL B 1 52 ? 11.352 -1.526 7.496 1 98.5 52 VAL B O 1
ATOM 1451 N N . ASN B 1 53 ? 13.203 -0.632 6.762 1 98.25 53 ASN B N 1
ATOM 1452 C CA . ASN B 1 53 ? 14.086 -1.736 7.125 1 98.25 53 ASN B CA 1
ATOM 1453 C C . ASN B 1 53 ? 15.539 -1.279 7.234 1 98.25 53 ASN B C 1
ATOM 1455 O O . ASN B 1 53 ? 15.812 -0.083 7.355 1 98.25 53 ASN B O 1
ATOM 1459 N N . GLU B 1 54 ? 16.453 -2.162 7.328 1 98.44 54 GLU B N 1
ATOM 1460 C CA . GLU B 1 54 ? 17.875 -1.848 7.395 1 98.44 54 GLU B CA 1
ATOM 1461 C C . GLU B 1 54 ? 18.469 -1.683 6 1 98.44 54 GLU B C 1
ATOM 1463 O O . GLU B 1 54 ? 18.172 -2.463 5.094 1 98.44 54 GLU B O 1
ATOM 1468 N N . ALA B 1 55 ? 19.266 -0.605 5.809 1 97.88 55 ALA B N 1
ATOM 1469 C CA . ALA B 1 55 ? 19.906 -0.357 4.52 1 97.88 55 ALA B CA 1
ATOM 1470 C C . ALA B 1 55 ? 21.297 -0.978 4.465 1 97.88 55 ALA B C 1
ATOM 1472 O O . ALA B 1 55 ? 22.266 -0.304 4.125 1 97.88 55 ALA B O 1
ATOM 1473 N N . GLU B 1 56 ? 21.422 -2.23 4.801 1 98.31 56 GLU B N 1
ATOM 1474 C CA . GLU B 1 56 ? 22.641 -3.006 4.613 1 98.31 56 GLU B CA 1
ATOM 1475 C C . GLU B 1 56 ? 22.719 -3.592 3.207 1 98.31 56 GLU B C 1
ATOM 1477 O O . GLU B 1 56 ? 21.766 -4.223 2.742 1 98.31 56 GLU B O 1
ATOM 1482 N N . PRO B 1 57 ? 23.781 -3.312 2.455 1 97.62 57 PRO B N 1
ATOM 1483 C CA . PRO B 1 57 ? 23.844 -3.609 1.021 1 97.62 57 PRO B CA 1
ATOM 1484 C C . PRO B 1 57 ? 23.5 -5.062 0.706 1 97.62 57 PRO B C 1
ATOM 1486 O O . PRO B 1 57 ? 22.797 -5.332 -0.271 1 97.62 57 PRO B O 1
ATOM 1489 N N . ARG B 1 58 ? 23.953 -6.008 1.409 1 98.12 58 ARG B N 1
ATOM 1490 C CA . ARG B 1 58 ? 23.656 -7.406 1.135 1 98.12 58 ARG B CA 1
ATOM 1491 C C . ARG B 1 58 ? 22.188 -7.707 1.411 1 98.12 58 ARG B C 1
ATOM 1493 O O . ARG B 1 58 ? 21.562 -8.492 0.693 1 98.12 58 ARG B O 1
ATOM 1500 N N . LEU B 1 59 ? 21.625 -7.129 2.535 1 98.44 59 LEU B N 1
ATOM 1501 C CA . LEU B 1 59 ? 20.203 -7.293 2.832 1 98.44 59 LEU B CA 1
ATOM 1502 C C . LEU B 1 59 ? 19.344 -6.707 1.718 1 98.44 59 LEU B C 1
ATOM 1504 O O . LEU B 1 59 ? 18.328 -7.297 1.331 1 98.44 59 LEU B O 1
ATOM 1508 N N . MET B 1 60 ? 19.734 -5.543 1.2 1 97.38 60 MET B N 1
ATOM 1509 C CA . MET B 1 60 ? 19.016 -4.914 0.102 1 97.38 60 MET B CA 1
ATOM 1510 C C . MET B 1 60 ? 19 -5.812 -1.131 1 97.38 60 MET B C 1
ATOM 1512 O O . MET B 1 60 ? 18 -5.898 -1.837 1 97.38 60 MET B O 1
ATOM 1516 N N . GLU B 1 61 ? 20.109 -6.484 -1.406 1 97.56 61 GLU B N 1
ATOM 1517 C CA . GLU B 1 61 ? 20.156 -7.461 -2.488 1 97.56 61 GLU B CA 1
ATOM 1518 C C . GLU B 1 61 ? 19.25 -8.648 -2.193 1 97.56 61 GLU B C 1
ATOM 1520 O O . GLU B 1 61 ? 18.609 -9.188 -3.1 1 97.56 61 GLU B O 1
ATOM 1525 N N . ASP B 1 62 ? 19.188 -9.062 -0.898 1 98.69 62 ASP B N 1
ATOM 1526 C CA . ASP B 1 62 ? 18.312 -10.164 -0.512 1 98.69 62 ASP B CA 1
ATOM 1527 C C . ASP B 1 62 ? 16.844 -9.797 -0.729 1 98.69 62 ASP B C 1
ATOM 1529 O O . ASP B 1 62 ? 16.047 -10.641 -1.115 1 98.69 62 ASP B O 1
ATOM 1533 N N . ILE B 1 63 ? 16.5 -8.555 -0.427 1 98.06 63 ILE B N 1
ATOM 1534 C CA . ILE B 1 63 ? 15.148 -8.078 -0.652 1 98.06 63 ILE B CA 1
ATOM 1535 C C . ILE B 1 63 ? 14.797 -8.203 -2.133 1 98.06 63 ILE B C 1
ATOM 1537 O O . ILE B 1 63 ? 13.711 -8.672 -2.484 1 98.06 63 ILE B O 1
ATOM 1541 N N . VAL B 1 64 ? 15.688 -7.84 -3.045 1 98.06 64 VAL B N 1
ATOM 1542 C CA . VAL B 1 64 ? 15.484 -7.941 -4.488 1 98.06 64 VAL B CA 1
ATOM 1543 C C . VAL B 1 64 ? 15.25 -9.398 -4.871 1 98.06 64 VAL B C 1
ATOM 1545 O O . VAL B 1 64 ? 14.289 -9.711 -5.586 1 98.06 64 VAL B O 1
ATOM 1548 N N . GLU B 1 65 ? 16.047 -10.258 -4.359 1 98 65 GLU B N 1
ATOM 1549 C CA . GLU B 1 65 ? 15.93 -11.68 -4.699 1 98 65 GLU B CA 1
ATOM 1550 C C . GLU B 1 65 ? 14.641 -12.273 -4.148 1 98 65 GLU B C 1
ATOM 1552 O O . GLU B 1 65 ? 13.992 -13.086 -4.812 1 98 65 GLU B O 1
ATOM 1557 N N . PHE B 1 66 ? 14.391 -11.891 -2.953 1 98.06 66 PHE B N 1
ATOM 1558 C CA . PHE B 1 66 ? 13.148 -12.344 -2.332 1 98.06 66 PHE B CA 1
ATOM 1559 C C . PHE B 1 66 ? 11.945 -11.969 -3.182 1 98.06 66 PHE B C 1
ATOM 1561 O O . PHE B 1 66 ? 11.078 -12.805 -3.441 1 98.06 66 PHE B O 1
ATOM 1568 N N . ILE B 1 67 ? 11.883 -10.734 -3.637 1 97.44 67 ILE B N 1
ATOM 1569 C CA . ILE B 1 67 ? 10.797 -10.227 -4.461 1 97.44 67 ILE B CA 1
ATOM 1570 C C . ILE B 1 67 ? 10.75 -11 -5.781 1 97.44 67 ILE B C 1
ATOM 1572 O O . ILE B 1 67 ? 9.672 -11.391 -6.238 1 97.44 67 ILE B O 1
ATOM 1576 N N . ARG B 1 68 ? 11.859 -11.18 -6.375 1 97.38 68 ARG B N 1
ATOM 1577 C CA . ARG B 1 68 ? 11.945 -11.906 -7.637 1 97.38 68 ARG B CA 1
ATOM 1578 C C . ARG B 1 68 ? 11.359 -13.312 -7.5 1 97.38 68 ARG B C 1
ATOM 1580 O O . ARG B 1 68 ? 10.578 -13.75 -8.344 1 97.38 68 ARG B O 1
ATOM 1587 N N . GLU B 1 69 ? 11.711 -13.992 -6.461 1 97.06 69 GLU B N 1
ATOM 1588 C CA . GLU B 1 69 ? 11.242 -15.359 -6.23 1 97.06 69 GLU B CA 1
ATOM 1589 C C . GLU B 1 69 ? 9.742 -15.391 -5.973 1 97.06 69 GLU B C 1
ATOM 1591 O O . GLU B 1 69 ? 9.047 -16.297 -6.43 1 97.06 69 GLU B O 1
ATOM 1596 N N . LEU B 1 70 ? 9.352 -14.469 -5.289 1 96.44 70 LEU B N 1
ATOM 1597 C CA . LEU B 1 70 ? 7.953 -14.414 -4.879 1 96.44 70 LEU B CA 1
ATOM 1598 C C . LEU B 1 70 ? 7.051 -14.102 -6.066 1 96.44 70 LEU B C 1
ATOM 1600 O O . LEU B 1 70 ? 5.992 -14.719 -6.227 1 96.44 70 LEU B O 1
ATOM 1604 N N . THR B 1 71 ? 7.398 -13.164 -6.934 1 97.56 71 THR B N 1
ATOM 1605 C CA . THR B 1 71 ? 6.488 -12.617 -7.934 1 97.56 71 THR B CA 1
ATOM 1606 C C . THR B 1 71 ? 6.746 -13.242 -9.305 1 97.56 71 THR B C 1
ATOM 1608 O O . THR B 1 71 ? 5.93 -13.109 -10.219 1 97.56 71 THR B O 1
ATOM 1611 N N . LYS B 1 72 ? 7.895 -13.859 -9.539 1 96.94 72 LYS B N 1
ATOM 1612 C CA . LYS B 1 72 ? 8.227 -14.617 -10.742 1 96.94 72 LYS B CA 1
ATOM 1613 C C . LYS B 1 72 ? 8.016 -13.766 -11.992 1 96.94 72 LYS B C 1
ATOM 1615 O O . LYS B 1 72 ? 7.109 -14.031 -12.781 1 96.94 72 LYS B O 1
ATOM 1620 N N . PRO B 1 73 ? 8.883 -12.727 -12.391 1 95.94 73 PRO B N 1
ATOM 1621 C CA . PRO B 1 73 ? 8.75 -11.875 -13.57 1 95.94 73 PRO B CA 1
ATOM 1622 C C . PRO B 1 73 ? 8.484 -12.672 -14.844 1 95.94 73 PRO B C 1
ATOM 1624 O O . PRO B 1 73 ? 7.707 -12.242 -15.703 1 95.94 73 PRO B O 1
ATOM 1627 N N . GLY B 1 74 ? 8.883 -13.805 -15.031 1 92.12 74 GLY B N 1
ATOM 1628 C CA . GLY B 1 74 ? 8.672 -14.633 -16.203 1 92.12 74 GLY B CA 1
ATOM 1629 C C . GLY B 1 74 ? 7.609 -15.695 -16.016 1 92.12 74 GLY B C 1
ATOM 1630 O O . GLY B 1 74 ? 7.488 -16.625 -16.812 1 92.12 74 GLY B O 1
ATOM 1631 N N . GLY B 1 75 ? 6.836 -15.508 -14.984 1 92.75 75 GLY B N 1
ATOM 1632 C CA . GLY B 1 75 ? 5.797 -16.484 -14.688 1 92.75 75 GLY B CA 1
ATOM 1633 C C . GLY B 1 75 ? 4.57 -16.328 -15.57 1 92.75 75 GLY B C 1
ATOM 1634 O O . GLY B 1 75 ? 4.512 -15.43 -16.406 1 92.75 75 GLY B O 1
ATOM 1635 N N . PRO B 1 76 ? 3.633 -17.188 -15.406 1 94.56 76 PRO B N 1
ATOM 1636 C CA . PRO B 1 76 ? 2.445 -17.203 -16.266 1 94.56 76 PRO B CA 1
ATOM 1637 C C . PRO B 1 76 ? 1.393 -16.188 -15.82 1 94.56 76 PRO B C 1
ATOM 1639 O O . PRO B 1 76 ? 0.207 -16.516 -15.742 1 94.56 76 PRO B O 1
ATOM 1642 N N . TRP B 1 77 ? 1.801 -14.969 -15.719 1 97.12 77 TRP B N 1
ATOM 1643 C CA . TRP B 1 77 ? 0.884 -13.898 -15.352 1 97.12 77 TRP B CA 1
ATOM 1644 C C . TRP B 1 77 ? 0.152 -13.359 -16.578 1 97.12 77 TRP B C 1
ATOM 1646 O O . TRP B 1 77 ? 0.779 -13.016 -17.578 1 97.12 77 TRP B O 1
ATOM 1656 N N . LYS B 1 78 ? -1.137 -13.234 -16.438 1 97.88 78 LYS B N 1
ATOM 1657 C CA . LYS B 1 78 ? -1.986 -12.805 -17.547 1 97.88 78 LYS B CA 1
ATOM 1658 C C . LYS B 1 78 ? -1.65 -11.375 -17.969 1 97.88 78 LYS B C 1
ATOM 1660 O O . LYS B 1 78 ? -1.72 -11.047 -19.156 1 97.88 78 LYS B O 1
ATOM 1665 N N . HIS B 1 79 ? -1.356 -10.492 -17 1 97.56 79 HIS B N 1
ATOM 1666 C CA . HIS B 1 79 ? -1.017 -9.109 -17.312 1 97.56 79 HIS B CA 1
ATOM 1667 C C . HIS B 1 79 ? 0.214 -9.031 -18.203 1 97.56 79 HIS B C 1
ATOM 1669 O O . HIS B 1 79 ? 0.411 -8.039 -18.906 1 97.56 79 HIS B O 1
ATOM 1675 N N . ASN B 1 80 ? 1.026 -10 -18.266 1 96.81 80 ASN B N 1
ATOM 1676 C CA . ASN B 1 80 ? 2.215 -10.008 -19.109 1 96.81 80 ASN B CA 1
ATOM 1677 C C . ASN B 1 80 ? 1.847 -10.07 -20.594 1 96.81 80 ASN B C 1
ATOM 1679 O O . ASN B 1 80 ? 2.688 -9.812 -21.453 1 96.81 80 ASN B O 1
ATOM 1683 N N . LEU B 1 81 ? 0.674 -10.414 -20.875 1 95.56 81 LEU B N 1
ATOM 1684 C CA . LEU B 1 81 ? 0.2 -10.422 -22.266 1 95.56 81 LEU B CA 1
ATOM 1685 C C . LEU B 1 81 ? 0.096 -9 -22.812 1 95.56 81 LEU B C 1
ATOM 1687 O O . LEU B 1 81 ? 0.092 -8.805 -24.031 1 95.56 81 LEU B O 1
ATOM 1691 N N . VAL B 1 82 ? -0.032 -8.055 -21.859 1 94 82 VAL B N 1
ATOM 1692 C CA . VAL B 1 82 ? -0.233 -6.68 -22.297 1 94 82 VAL B CA 1
ATOM 1693 C C . VAL B 1 82 ? 1.001 -5.844 -21.953 1 94 82 VAL B C 1
ATOM 1695 O O . VAL B 1 82 ? 1.318 -4.883 -22.656 1 94 82 VAL B O 1
ATOM 1698 N N . ASP B 1 83 ? 1.666 -6.195 -20.828 1 92.5 83 ASP B N 1
ATOM 1699 C CA . ASP B 1 83 ? 2.881 -5.527 -20.375 1 92.5 83 ASP B CA 1
ATOM 1700 C C . ASP B 1 83 ? 3.766 -6.477 -19.578 1 92.5 83 ASP B C 1
ATOM 1702 O O . ASP B 1 83 ? 3.277 -7.199 -18.703 1 92.5 83 ASP B O 1
ATOM 1706 N N . VAL B 1 84 ? 4.988 -6.492 -19.688 1 94.75 84 VAL B N 1
ATOM 1707 C CA . VAL B 1 84 ? 5.895 -7.504 -19.156 1 94.75 84 VAL B CA 1
ATOM 1708 C C . VAL B 1 84 ? 6.27 -7.164 -17.719 1 94.75 84 VAL B C 1
ATOM 1710 O O . VAL B 1 84 ? 7.414 -7.359 -17.297 1 94.75 84 VAL B O 1
ATOM 1713 N N . ASN B 1 85 ? 5.309 -6.586 -16.938 1 98.19 85 ASN B N 1
ATOM 1714 C CA . ASN B 1 85 ? 5.695 -6.133 -15.609 1 98.19 85 ASN B CA 1
ATOM 1715 C C . ASN B 1 85 ? 4.68 -6.566 -14.555 1 98.19 85 ASN B C 1
ATOM 1717 O O . ASN B 1 85 ? 4.508 -5.895 -13.539 1 98.19 85 ASN B O 1
ATOM 1721 N N . ALA B 1 86 ? 4.012 -7.688 -14.75 1 98.44 86 ALA B N 1
ATOM 1722 C CA . ALA B 1 86 ? 3.07 -8.203 -13.766 1 98.44 86 ALA B CA 1
ATOM 1723 C C . ALA B 1 86 ? 3.74 -8.367 -12.398 1 98.44 86 ALA B C 1
ATOM 1725 O O . ALA B 1 86 ? 3.162 -8.016 -11.367 1 98.44 86 ALA B O 1
ATOM 1726 N N . HIS B 1 87 ? 4.922 -8.898 -12.391 1 98.38 87 HIS B N 1
ATOM 1727 C CA . HIS B 1 87 ? 5.664 -9.133 -11.156 1 98.38 87 HIS B CA 1
ATOM 1728 C C . HIS B 1 87 ? 5.77 -7.863 -10.32 1 98.38 87 HIS B C 1
ATOM 1730 O O . HIS B 1 87 ? 5.668 -7.914 -9.094 1 98.38 87 HIS B O 1
ATOM 1736 N N . ALA B 1 88 ? 5.988 -6.746 -10.938 1 98.69 88 ALA B N 1
ATOM 1737 C CA . ALA B 1 88 ? 6.148 -5.469 -10.25 1 98.69 88 ALA B CA 1
ATOM 1738 C C . ALA B 1 88 ? 4.855 -5.051 -9.555 1 98.69 88 ALA B C 1
ATOM 1740 O O . ALA B 1 88 ? 4.879 -4.578 -8.414 1 98.69 88 ALA B O 1
ATOM 1741 N N . HIS B 1 89 ? 3.775 -5.219 -10.227 1 98.75 89 HIS B N 1
ATOM 1742 C CA . HIS B 1 89 ? 2.467 -4.938 -9.648 1 98.75 89 HIS B CA 1
ATOM 1743 C C . HIS B 1 89 ? 2.184 -5.848 -8.461 1 98.75 89 HIS B C 1
ATOM 1745 O O . HIS B 1 89 ? 1.659 -5.398 -7.438 1 98.75 89 HIS B O 1
ATOM 1751 N N . LEU B 1 90 ? 2.486 -7.109 -8.602 1 98.5 90 LEU B N 1
ATOM 1752 C CA . LEU B 1 90 ? 2.273 -8.07 -7.527 1 98.5 90 LEU B CA 1
ATOM 1753 C C . LEU B 1 90 ? 3.148 -7.746 -6.32 1 98.5 90 LEU B C 1
ATOM 1755 O O . LEU B 1 90 ? 2.689 -7.816 -5.18 1 98.5 90 LEU B O 1
ATOM 1759 N N . GLY B 1 91 ? 4.383 -7.387 -6.562 1 98.38 91 GLY B N 1
ATOM 1760 C CA . GLY B 1 91 ? 5.254 -6.945 -5.484 1 98.38 91 GLY B CA 1
ATOM 1761 C C . GLY B 1 91 ? 4.723 -5.734 -4.742 1 98.38 91 GLY B C 1
ATOM 1762 O O . GLY B 1 91 ? 4.723 -5.707 -3.508 1 98.38 91 GLY B O 1
ATOM 1763 N N . ASN B 1 92 ? 4.297 -4.746 -5.531 1 98.44 92 ASN B N 1
ATOM 1764 C CA . ASN B 1 92 ? 3.676 -3.562 -4.945 1 98.44 92 ASN B CA 1
ATOM 1765 C C . ASN B 1 92 ? 2.498 -3.934 -4.051 1 98.44 92 ASN B C 1
ATOM 1767 O O . ASN B 1 92 ? 2.33 -3.361 -2.971 1 98.44 92 ASN B O 1
ATOM 1771 N N . THR B 1 93 ? 1.722 -4.863 -4.5 1 97.06 93 THR B N 1
ATOM 1772 C CA . THR B 1 93 ? 0.517 -5.266 -3.783 1 97.06 93 THR B CA 1
ATOM 1773 C C . THR B 1 93 ? 0.866 -5.816 -2.402 1 97.06 93 THR B C 1
ATOM 1775 O O . THR B 1 93 ? 0.153 -5.562 -1.429 1 97.06 93 THR B O 1
ATOM 1778 N N . ILE B 1 94 ? 1.947 -6.457 -2.258 1 96.19 94 ILE B N 1
ATOM 1779 C CA . ILE B 1 94 ? 2.268 -7.148 -1.015 1 96.19 94 ILE B CA 1
ATOM 1780 C C . ILE B 1 94 ? 3.139 -6.254 -0.134 1 96.19 94 ILE B C 1
ATOM 1782 O O . ILE B 1 94 ? 3.002 -6.258 1.092 1 96.19 94 ILE B O 1
ATOM 1786 N N . ILE B 1 95 ? 4.004 -5.461 -0.711 1 96.88 95 ILE B N 1
ATOM 1787 C CA . ILE B 1 95 ? 4.891 -4.605 0.072 1 96.88 95 ILE B CA 1
ATOM 1788 C C . ILE B 1 95 ? 4.148 -3.34 0.492 1 96.88 95 ILE B C 1
ATOM 1790 O O . ILE B 1 95 ? 4.266 -2.895 1.637 1 96.88 95 ILE B O 1
ATOM 1794 N N . GLY B 1 96 ? 3.457 -2.822 -0.527 1 96.75 96 GLY B N 1
ATOM 1795 C CA . GLY B 1 96 ? 2.68 -1.628 -0.234 1 96.75 96 GLY B CA 1
ATOM 1796 C C . GLY B 1 96 ? 3.322 -0.355 -0.753 1 96.75 96 GLY B C 1
ATOM 1797 O O . GLY B 1 96 ? 4.535 -0.308 -0.965 1 96.75 96 GLY B O 1
ATOM 1798 N N . ASP B 1 97 ? 2.525 0.691 -0.85 1 97.81 97 ASP B N 1
ATOM 1799 C CA . ASP B 1 97 ? 2.934 1.932 -1.501 1 97.81 97 ASP B CA 1
ATOM 1800 C C . ASP B 1 97 ? 3.08 3.062 -0.485 1 97.81 97 ASP B C 1
ATOM 1802 O O . ASP B 1 97 ? 3.289 4.219 -0.861 1 97.81 97 ASP B O 1
ATOM 1806 N N . SER B 1 98 ? 2.939 2.725 0.809 1 98 98 SER B N 1
ATOM 1807 C CA . SER B 1 98 ? 3.047 3.805 1.784 1 98 98 SER B CA 1
ATOM 1808 C C . SER B 1 98 ? 3.543 3.285 3.131 1 98 98 SER B C 1
ATOM 1810 O O . SER B 1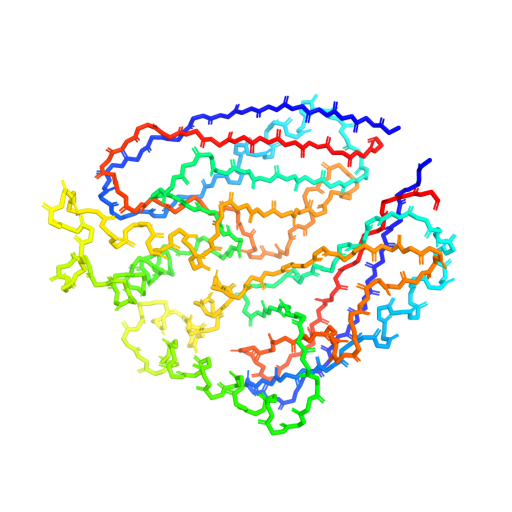 98 ? 3.43 2.094 3.422 1 98 98 SER B O 1
ATOM 1812 N N . ARG B 1 99 ? 4.121 4.191 3.893 1 98.12 99 ARG B N 1
ATOM 1813 C CA . ARG B 1 99 ? 4.473 4.004 5.297 1 98.12 99 ARG B CA 1
ATOM 1814 C C . ARG B 1 99 ? 4.184 5.262 6.105 1 98.12 99 ARG B C 1
ATOM 1816 O O . ARG B 1 99 ? 4.355 6.379 5.613 1 98.12 99 ARG B O 1
ATOM 1823 N N . VAL B 1 100 ? 3.723 5.062 7.258 1 98.12 100 VAL B N 1
ATOM 1824 C CA . VAL B 1 100 ? 3.5 6.141 8.219 1 98.12 100 VAL B CA 1
ATOM 1825 C C . VAL B 1 100 ? 4.562 6.086 9.312 1 98.12 100 VAL B C 1
ATOM 1827 O O . VAL B 1 100 ? 4.762 5.043 9.938 1 98.12 100 VAL B O 1
ATOM 1830 N N . ILE B 1 101 ? 5.191 7.227 9.5 1 98.19 101 ILE B N 1
ATOM 1831 C CA . ILE B 1 101 ? 6.281 7.297 10.469 1 98.19 101 ILE B CA 1
ATOM 1832 C C . ILE B 1 101 ? 6.008 8.414 11.477 1 98.19 101 ILE B C 1
ATOM 1834 O O . ILE B 1 101 ? 5.777 9.562 11.094 1 98.19 101 ILE B O 1
ATOM 1838 N N . PRO B 1 102 ? 5.996 8.117 12.766 1 98.38 102 PRO B N 1
ATOM 1839 C CA . PRO B 1 102 ? 5.852 9.188 13.75 1 98.38 102 PRO B CA 1
ATOM 1840 C C . PRO B 1 102 ? 7.012 10.18 13.719 1 98.38 102 PRO B C 1
ATOM 1842 O O . PRO B 1 102 ? 8.156 9.789 13.484 1 98.38 102 PRO B O 1
ATOM 1845 N N . VAL B 1 103 ? 6.66 11.406 13.875 1 98 103 VAL B N 1
ATOM 1846 C CA . VAL B 1 103 ? 7.625 12.477 14.094 1 98 103 VAL B CA 1
ATOM 1847 C C . VAL B 1 103 ? 7.555 12.945 15.547 1 98 103 VAL B C 1
ATOM 1849 O O . VAL B 1 103 ? 6.48 13.289 16.047 1 98 103 VAL B O 1
ATOM 1852 N N . VAL B 1 104 ? 8.68 12.891 16.172 1 98.19 104 VAL B N 1
ATOM 1853 C CA . VAL B 1 104 ? 8.789 13.289 17.562 1 98.19 104 VAL B CA 1
ATOM 1854 C C . VAL B 1 104 ? 9.953 14.258 17.734 1 98.19 104 VAL B C 1
ATOM 1856 O O . VAL B 1 104 ? 11.094 13.938 17.391 1 98.19 104 VAL B O 1
ATOM 1859 N N . GLY B 1 105 ? 9.68 15.43 18.281 1 96.94 105 GLY B N 1
ATOM 1860 C CA . GLY B 1 105 ? 10.719 16.422 18.453 1 96.94 105 GLY B CA 1
ATOM 1861 C C . GLY B 1 105 ? 11.367 16.844 17.141 1 96.94 105 GLY B C 1
ATOM 1862 O O . GLY B 1 105 ? 12.578 17.078 17.094 1 96.94 105 GLY B O 1
ATOM 1863 N N . GLY B 1 106 ? 10.641 16.766 16.125 1 96.5 106 GLY B N 1
ATOM 1864 C CA . GLY B 1 106 ? 11.109 17.234 14.828 1 96.5 106 GLY B CA 1
ATOM 1865 C C . GLY B 1 106 ? 11.914 16.203 14.07 1 96.5 106 GLY B C 1
ATOM 1866 O O . GLY B 1 106 ? 12.453 16.484 13 1 96.5 106 GLY B O 1
ATOM 1867 N N . ARG B 1 107 ? 11.875 14.984 14.633 1 97.19 107 ARG B N 1
ATOM 1868 C CA . ARG B 1 107 ? 12.68 13.945 14.008 1 97.19 107 ARG B CA 1
ATOM 1869 C C . ARG B 1 107 ? 11.844 12.703 13.719 1 97.19 107 ARG B C 1
ATOM 1871 O O . ARG B 1 107 ? 10.867 12.43 14.414 1 97.19 107 ARG B O 1
ATOM 1878 N N . LEU B 1 108 ? 12.336 12.047 12.648 1 97.94 108 LEU B N 1
ATOM 1879 C CA . LEU B 1 108 ? 11.703 10.75 12.406 1 97.94 108 LEU B CA 1
ATOM 1880 C C . LEU B 1 108 ? 11.945 9.805 13.578 1 97.94 108 LEU B C 1
ATOM 1882 O O . LEU B 1 108 ? 13.078 9.672 14.047 1 97.94 108 LEU B O 1
ATOM 1886 N N . SER B 1 109 ? 10.898 9.125 14.031 1 98.06 109 SER B N 1
ATOM 1887 C CA . SER B 1 109 ? 11.023 8.125 15.086 1 98.06 109 SER B CA 1
ATOM 1888 C C . SER B 1 109 ? 11.438 6.77 14.523 1 98.06 109 SER B C 1
ATOM 1890 O O . SER B 1 109 ? 10.703 5.789 14.648 1 98.06 109 SER B O 1
ATOM 1892 N N . LEU B 1 110 ? 12.602 6.723 13.984 1 97.75 110 LEU B N 1
ATOM 1893 C CA . LEU B 1 110 ? 13.156 5.484 13.445 1 97.75 110 LEU B CA 1
ATOM 1894 C C . LEU B 1 110 ? 14.023 4.785 14.484 1 97.75 110 LEU B C 1
ATOM 1896 O O . LEU B 1 110 ? 14.75 5.441 15.242 1 97.75 110 LEU B O 1
ATOM 1900 N N . GLY B 1 111 ? 13.906 3.457 14.508 1 97.5 111 GLY B N 1
ATOM 1901 C CA . GLY B 1 111 ? 14.867 2.703 15.297 1 97.5 111 GLY B CA 1
ATOM 1902 C C . GLY B 1 111 ? 16.297 2.84 14.789 1 97.5 111 GLY B C 1
ATOM 1903 O O . GLY B 1 111 ? 16.531 3.418 13.727 1 97.5 111 GLY B O 1
ATOM 1904 N N . THR B 1 112 ? 17.156 2.195 15.438 1 96.44 112 THR B N 1
ATOM 1905 C CA . THR B 1 112 ? 18.594 2.332 15.203 1 96.44 112 THR B CA 1
ATOM 1906 C C . THR B 1 112 ? 18.938 1.945 13.766 1 96.44 112 THR B C 1
ATOM 1908 O O . THR B 1 112 ? 19.719 2.635 13.102 1 96.44 112 THR B O 1
ATOM 1911 N N . TRP B 1 113 ? 18.406 0.923 13.297 1 97.19 113 TRP B N 1
ATOM 1912 C CA . TRP B 1 113 ? 18.828 0.356 12.023 1 97.19 113 TRP B CA 1
ATOM 1913 C C . TRP B 1 113 ? 17.828 0.652 10.922 1 97.19 113 TRP B C 1
ATOM 1915 O O . TRP B 1 113 ? 18.047 0.313 9.758 1 97.19 113 TRP B O 1
ATOM 1925 N N . GLN B 1 114 ? 16.703 1.276 11.328 1 98.44 114 GLN B N 1
ATOM 1926 C CA . GLN B 1 114 ? 15.641 1.481 10.352 1 98.44 114 GLN B CA 1
ATOM 1927 C C . GLN B 1 114 ? 15.984 2.613 9.391 1 98.44 114 GLN B C 1
ATOM 1929 O O . GLN B 1 114 ? 16.484 3.658 9.812 1 98.44 114 GLN B O 1
ATOM 1934 N N . ARG B 1 115 ? 15.727 2.369 8.109 1 98.75 115 ARG B N 1
ATOM 1935 C CA . ARG B 1 115 ? 15.805 3.303 6.992 1 98.75 115 ARG B CA 1
ATOM 1936 C C . ARG B 1 115 ? 14.562 3.207 6.109 1 98.75 115 ARG B C 1
ATOM 1938 O O . ARG B 1 115 ? 13.844 2.207 6.148 1 98.75 115 ARG B O 1
ATOM 1945 N N . ILE B 1 116 ? 14.312 4.332 5.453 1 98.88 116 ILE B N 1
ATOM 1946 C CA . ILE B 1 116 ? 13.234 4.336 4.465 1 98.88 116 ILE B CA 1
ATOM 1947 C C . ILE B 1 116 ? 13.781 3.883 3.111 1 98.88 116 ILE B C 1
ATOM 1949 O O . ILE B 1 116 ? 14.641 4.543 2.527 1 98.88 116 ILE B O 1
ATOM 1953 N N . LEU B 1 117 ? 13.234 2.752 2.641 1 98.94 117 LEU B N 1
ATOM 1954 C CA . LEU B 1 117 ? 13.742 2.113 1.43 1 98.94 117 LEU B CA 1
ATOM 1955 C C . LEU B 1 117 ? 12.727 2.223 0.295 1 98.94 117 LEU B C 1
ATOM 1957 O O . LEU B 1 117 ? 11.578 1.807 0.442 1 98.94 117 LEU B O 1
ATOM 1961 N N . PHE B 1 118 ? 13.156 2.869 -0.858 1 98.94 118 PHE B N 1
ATOM 1962 C CA . PHE B 1 118 ? 12.398 2.834 -2.104 1 98.94 118 PHE B CA 1
ATOM 1963 C C . PHE B 1 118 ? 12.656 1.535 -2.857 1 98.94 118 PHE B C 1
ATOM 1965 O O . PHE B 1 118 ? 13.812 1.18 -3.113 1 98.94 118 PHE B O 1
ATOM 1972 N N . VAL B 1 119 ? 11.617 0.816 -3.215 1 98.88 119 VAL B N 1
ATOM 1973 C CA . VAL B 1 119 ? 11.734 -0.475 -3.885 1 98.88 119 VAL B CA 1
ATOM 1974 C C . VAL B 1 119 ? 11.258 -0.353 -5.332 1 98.88 119 VAL B C 1
ATOM 1976 O O . VAL B 1 119 ? 10.055 -0.323 -5.594 1 98.88 119 VAL B O 1
ATOM 1979 N N . GLU B 1 120 ? 12.227 -0.297 -6.273 1 98.88 120 GLU B N 1
ATOM 1980 C CA . GLU B 1 120 ? 11.961 -0.284 -7.711 1 98.88 120 GLU B CA 1
ATOM 1981 C C . GLU B 1 120 ? 11.766 -1.699 -8.25 1 98.88 120 GLU B C 1
ATOM 1983 O O . GLU B 1 120 ? 12.586 -2.584 -7.996 1 98.88 120 GLU B O 1
ATOM 1988 N N . MET B 1 121 ? 10.633 -1.886 -9.047 1 98.81 121 MET B N 1
ATOM 1989 C CA . MET B 1 121 ? 10.414 -3.248 -9.523 1 98.81 121 MET B CA 1
ATOM 1990 C C . MET B 1 121 ? 10.125 -3.26 -11.023 1 98.81 121 MET B C 1
ATOM 1992 O O . MET B 1 121 ? 9.672 -4.27 -11.57 1 98.81 121 MET B O 1
ATOM 1996 N N . ASP B 1 122 ? 10.273 -2.113 -11.664 1 98.69 122 ASP B N 1
ATOM 1997 C CA . ASP B 1 122 ? 10.062 -1.996 -13.102 1 98.69 122 ASP B CA 1
ATOM 1998 C C . ASP B 1 122 ? 10.922 -0.882 -13.695 1 98.69 122 ASP B C 1
ATOM 2000 O O . ASP B 1 122 ? 10.438 -0.052 -14.461 1 98.69 122 ASP B O 1
ATOM 2004 N N . GLY B 1 123 ? 12.172 -0.858 -13.305 1 98.06 123 GLY B N 1
ATOM 2005 C CA . GLY B 1 123 ? 13.078 0.173 -13.789 1 98.06 123 GLY B CA 1
ATOM 2006 C C . GLY B 1 123 ? 13.805 -0.224 -15.055 1 98.06 123 GLY B C 1
ATOM 2007 O O . GLY B 1 123 ? 13.523 -1.274 -15.641 1 98.06 123 GLY B O 1
ATOM 2008 N N . PRO B 1 124 ? 14.711 0.574 -15.406 1 98.44 124 PRO B N 1
ATOM 2009 C CA . PRO B 1 124 ? 15.039 1.903 -14.883 1 98.44 124 PRO B CA 1
ATOM 2010 C C . PRO B 1 124 ? 13.953 2.938 -15.18 1 98.44 124 PRO B C 1
ATOM 2012 O O . PRO B 1 124 ? 13.297 2.861 -16.219 1 98.44 124 PRO B O 1
ATOM 2015 N N . ARG B 1 125 ? 13.727 3.891 -14.219 1 98.19 125 ARG B N 1
ATOM 2016 C CA . ARG B 1 125 ? 12.727 4.945 -14.383 1 98.19 125 ARG B CA 1
ATOM 2017 C C . ARG B 1 125 ? 13.078 6.156 -13.516 1 98.19 125 ARG B C 1
ATOM 2019 O O . ARG B 1 1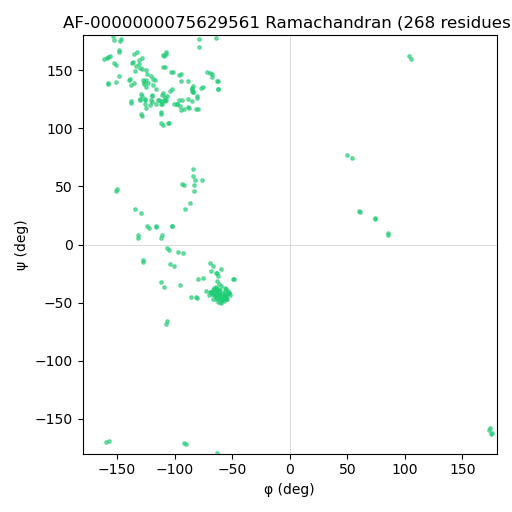25 ? 13.984 6.09 -12.68 1 98.19 125 ARG B O 1
ATOM 2026 N N . GLU B 1 126 ? 12.453 7.246 -13.875 1 98.56 126 GLU B N 1
ATOM 2027 C CA . GLU B 1 126 ? 12.344 8.367 -12.953 1 98.56 126 GLU B CA 1
ATOM 2028 C C . GLU B 1 126 ? 11.031 8.312 -12.172 1 98.56 126 GLU B C 1
ATOM 2030 O O . GLU B 1 126 ? 9.953 8.375 -12.758 1 98.56 126 GLU B O 1
ATOM 2035 N N . ARG B 1 127 ? 11.211 8.148 -10.891 1 98.69 127 ARG B N 1
ATOM 2036 C CA . ARG B 1 127 ? 10.07 7.934 -10.008 1 98.69 127 ARG B CA 1
ATOM 2037 C C . ARG B 1 127 ? 9.828 9.148 -9.117 1 98.69 127 ARG B C 1
ATOM 2039 O O . ARG B 1 127 ? 10.68 10.031 -9.016 1 98.69 127 ARG B O 1
ATOM 2046 N N . THR B 1 128 ? 8.609 9.148 -8.594 1 98.69 128 THR B N 1
ATOM 2047 C CA . THR B 1 128 ? 8.234 10.18 -7.633 1 98.69 128 THR B CA 1
ATOM 2048 C C . THR B 1 128 ? 7.902 9.562 -6.277 1 98.69 128 THR B C 1
ATOM 2050 O O . THR B 1 128 ? 7.305 8.484 -6.211 1 98.69 128 THR B O 1
ATOM 2053 N N . VAL B 1 129 ? 8.289 10.227 -5.168 1 98.81 129 VAL B N 1
ATOM 2054 C CA . VAL B 1 129 ? 7.836 9.953 -3.809 1 98.81 129 VAL B CA 1
ATOM 2055 C C . VAL B 1 129 ? 7.133 11.18 -3.236 1 98.81 129 VAL B C 1
ATOM 2057 O O . VAL B 1 129 ? 7.699 12.273 -3.221 1 98.81 129 VAL B O 1
ATOM 2060 N N . ASN B 1 130 ? 5.914 10.984 -2.836 1 98.75 130 ASN B N 1
ATOM 2061 C CA . ASN B 1 130 ? 5.156 12.055 -2.191 1 98.75 130 ASN B CA 1
ATOM 2062 C C . ASN B 1 130 ? 5.258 11.977 -0.671 1 98.75 130 ASN B C 1
ATOM 2064 O O . ASN B 1 130 ? 5.344 10.883 -0.107 1 98.75 130 ASN B O 1
ATOM 2068 N N . LEU B 1 131 ? 5.246 13.156 -0.019 1 98.62 131 LEU B N 1
ATOM 2069 C CA . LEU B 1 131 ? 5.309 13.273 1.434 1 98.62 131 LEU B CA 1
ATOM 2070 C C . LEU B 1 131 ? 4.164 14.125 1.963 1 98.62 131 LEU B C 1
ATOM 2072 O O . LEU B 1 131 ? 3.801 15.141 1.354 1 98.62 131 LEU B O 1
ATOM 2076 N N . LEU B 1 132 ? 3.584 13.75 3.064 1 98.5 132 LEU B N 1
ATOM 2077 C CA . LEU B 1 132 ? 2.598 14.562 3.766 1 98.5 132 LEU B CA 1
ATOM 2078 C C . LEU B 1 132 ? 2.83 14.516 5.273 1 98.5 132 LEU B C 1
ATOM 2080 O O . LEU B 1 132 ? 2.91 13.438 5.859 1 98.5 132 LEU B O 1
ATOM 2084 N N . TYR B 1 133 ? 3.002 15.656 5.84 1 98.12 133 TYR B N 1
ATOM 2085 C CA . TYR B 1 133 ? 3.125 15.82 7.285 1 98.12 133 TYR B CA 1
ATOM 2086 C C . TYR B 1 133 ? 1.837 16.375 7.887 1 98.12 133 TYR B C 1
ATOM 2088 O O . TYR B 1 133 ? 1.26 17.328 7.359 1 98.12 133 TYR B O 1
ATOM 2096 N N . LEU B 1 134 ? 1.397 15.766 8.914 1 97.44 134 LEU B N 1
ATOM 2097 C CA . LEU B 1 134 ? 0.248 16.203 9.695 1 97.44 134 LEU B CA 1
ATOM 2098 C C . LEU B 1 134 ? 0.597 16.281 11.18 1 97.44 134 LEU B C 1
ATOM 2100 O O . LEU B 1 134 ? 0.913 15.266 11.805 1 97.44 134 LEU B O 1
ATOM 2104 N N . GLY B 1 135 ? 0.643 17.453 11.641 1 95.94 135 GLY B N 1
ATOM 2105 C CA . GLY B 1 135 ? 1.019 17.562 13.047 1 95.94 135 GLY B CA 1
ATOM 2106 C C . GLY B 1 135 ? 1.177 19.016 13.492 1 95.94 135 GLY B C 1
ATOM 2107 O O . GLY B 1 135 ? 0.531 19.906 12.953 1 95.94 135 GLY B O 1
ATOM 2108 N N . GLU B 1 136 ? 1.816 19.234 14.57 1 92.69 136 GLU B N 1
ATOM 2109 C CA . GLU B 1 136 ? 2.023 20.516 15.219 1 92.69 136 GLU B CA 1
ATOM 2110 C C . GLU B 1 136 ? 3.262 21.219 14.664 1 92.69 136 GLU B C 1
ATOM 2112 O O . GLU B 1 136 ? 4.211 20.562 14.234 1 92.69 136 GLU B O 1
#

Nearest PDB structures (foldseek):
  2p6h-assembly1_A  TM=9.964E-01  e=1.019E-28  Aeropyrum pernix
  1ve0-assembly1_A  TM=9.846E-01  e=4.975E-22  Sulfurisphaera tokodaii
  1vph-assembly2_E  TM=9.892E-01  e=1.103E-21  Saccharolobus solfataricus P2
  1vmf-assembly1_C  TM=9.403E-01  e=6.882E-16  Halalkalibacterium halodurans
  2cu5-assembly1_C  TM=9.279E-01  e=2.533E-13  Thermus thermophilus HB8